Protein AF-A0A1C6UY93-F1 (afdb_monomer_lite)

Foldseek 3Di:
DDDQQQLQPQQALQSLLVSLVSLCVVLVDQLVQLCVLLVVVVHHDHSVNNCVQSVDSGLDDLVNLLSSNVSSVDDPVVSVRSSVSSVNNVVVVVPDPDPDDPDPDDDDDDDDDDDDDDDDDDDDDDDDDDDDDDDDDDDDDDDDDDDDDDDDDDDDDDDDDDDPDDPPVPDDPPDFADPADQAWFWKFKAQPVGRQWGFFWAADPVNQDGAIFTDTAGSPDDFFTWIWHDDPDFKTFTWTADPPPGIFTFFADCDDSQHFTTHGHPDDDPVRQRSIWGWGFPDDDPFTKTWIARSVPRFTWFWPPLDPDHRTTIGTDHDDPRSRRIIGIGGDDDD

Structure (mmCIF, N/CA/C/O backbone):
data_AF-A0A1C6UY93-F1
#
_entry.id   AF-A0A1C6UY93-F1
#
loop_
_atom_site.group_PDB
_atom_site.id
_atom_site.type_symbol
_atom_site.label_atom_id
_atom_site.label_alt_id
_atom_site.label_comp_id
_atom_site.label_asym_id
_atom_site.label_entity_id
_atom_site.label_seq_id
_atom_site.pdbx_PDB_ins_code
_atom_site.Cartn_x
_atom_site.Cartn_y
_atom_site.Cartn_z
_atom_site.occupancy
_atom_site.B_iso_or_equiv
_atom_site.auth_seq_id
_atom_site.auth_comp_id
_atom_site.auth_asym_id
_atom_site.auth_atom_id
_atom_site.pdbx_PDB_model_num
ATOM 1 N N . MET A 1 1 ? -3.053 -9.249 -22.865 1.00 36.94 1 MET A N 1
ATOM 2 C CA . MET A 1 1 ? -1.643 -8.920 -22.559 1.00 36.94 1 MET A CA 1
ATOM 3 C C . MET A 1 1 ? -1.301 -7.671 -23.352 1.00 36.94 1 MET A C 1
ATOM 5 O O . MET A 1 1 ? -1.383 -7.721 -24.573 1.00 36.94 1 MET A O 1
ATOM 9 N N . ALA A 1 2 ? -1.059 -6.537 -22.692 1.00 50.44 2 ALA A N 1
ATOM 10 C CA . ALA A 1 2 ? -0.665 -5.314 -23.390 1.00 50.44 2 ALA A CA 1
ATOM 11 C C . ALA A 1 2 ? 0.748 -5.498 -23.974 1.00 50.44 2 ALA A C 1
ATOM 13 O O . ALA A 1 2 ? 1.619 -6.069 -23.315 1.00 50.44 2 ALA A O 1
ATOM 14 N N . GLY A 1 3 ? 0.949 -5.086 -25.227 1.00 55.31 3 GLY A N 1
ATOM 15 C CA . GLY A 1 3 ? 2.259 -5.148 -25.883 1.00 55.31 3 GLY A CA 1
ATOM 16 C C . GLY A 1 3 ? 3.288 -4.213 -25.229 1.00 55.31 3 GLY A C 1
ATOM 17 O O . GLY A 1 3 ? 2.916 -3.398 -24.381 1.00 55.31 3 GLY A O 1
ATOM 18 N N . PRO A 1 4 ? 4.574 -4.309 -25.616 1.00 66.12 4 PRO A N 1
ATOM 19 C CA . PRO A 1 4 ? 5.603 -3.396 -25.128 1.00 66.12 4 PRO A CA 1
ATOM 20 C C . PRO A 1 4 ? 5.212 -1.936 -25.427 1.00 66.12 4 PRO A C 1
ATOM 22 O O . PRO A 1 4 ? 4.613 -1.665 -26.475 1.00 66.12 4 PRO A O 1
ATOM 25 N N . PRO A 1 5 ? 5.510 -0.990 -24.516 1.00 78.25 5 PRO A N 1
ATOM 26 C CA . PRO A 1 5 ? 5.125 0.406 -24.682 1.00 78.25 5 PRO A CA 1
ATOM 27 C C . PRO A 1 5 ? 5.757 1.004 -25.939 1.00 78.25 5 PRO A C 1
ATOM 29 O O . PRO A 1 5 ? 6.922 0.753 -26.251 1.00 78.25 5 PRO A O 1
ATOM 32 N N . ARG A 1 6 ? 4.972 1.816 -26.645 1.00 84.62 6 ARG A N 1
ATOM 33 C CA . ARG A 1 6 ? 5.349 2.436 -27.913 1.00 84.62 6 ARG A CA 1
ATOM 34 C C . ARG A 1 6 ? 6.062 3.772 -27.673 1.00 84.62 6 ARG A C 1
ATOM 36 O O . ARG A 1 6 ? 5.442 4.683 -27.126 1.00 84.62 6 ARG A O 1
ATOM 43 N N . PRO A 1 7 ? 7.341 3.928 -28.062 1.00 88.06 7 PRO A N 1
ATOM 44 C CA . PRO A 1 7 ? 8.077 5.173 -27.838 1.00 88.06 7 PRO A CA 1
ATOM 45 C C . PRO A 1 7 ? 7.572 6.335 -28.701 1.00 88.06 7 PRO A C 1
ATOM 47 O O . PRO A 1 7 ? 7.734 7.494 -28.324 1.00 88.06 7 PRO A O 1
ATOM 50 N N . GLU A 1 8 ? 6.940 6.050 -29.843 1.00 87.69 8 GLU A N 1
ATOM 51 C CA . GLU A 1 8 ? 6.376 7.074 -30.728 1.00 87.69 8 GLU A CA 1
ATOM 52 C C . GLU A 1 8 ? 5.284 7.940 -30.084 1.00 87.69 8 GLU A C 1
ATOM 54 O O . GLU A 1 8 ? 5.094 9.072 -30.521 1.00 87.69 8 GLU A O 1
ATOM 59 N N . GLU A 1 9 ? 4.610 7.445 -29.044 1.00 85.38 9 GLU A N 1
ATOM 60 C CA . GLU A 1 9 ? 3.513 8.147 -28.366 1.00 85.38 9 GLU A CA 1
ATOM 61 C C . GLU A 1 9 ? 3.999 9.269 -27.434 1.00 85.38 9 GLU A C 1
ATOM 63 O O . GLU A 1 9 ? 3.215 10.150 -27.098 1.00 85.38 9 GLU A O 1
ATOM 68 N N . ALA A 1 10 ? 5.276 9.266 -27.031 1.00 89.81 10 ALA A N 1
ATOM 69 C CA . ALA A 1 10 ? 5.827 10.264 -26.113 1.00 89.81 10 ALA A CA 1
ATOM 70 C C . ALA A 1 10 ? 6.073 11.613 -26.809 1.00 89.81 10 ALA A C 1
ATOM 72 O O . ALA A 1 10 ? 6.878 11.705 -27.737 1.00 89.81 10 ALA A O 1
ATOM 73 N N . GLN A 1 11 ? 5.429 12.679 -26.353 1.00 87.44 11 GLN A N 1
ATOM 74 C CA . GLN A 1 11 ? 5.512 14.011 -26.955 1.00 87.44 11 GLN A CA 1
ATOM 75 C C . GLN A 1 11 ? 6.634 14.862 -26.356 1.00 87.44 11 GLN A C 1
ATOM 77 O O . GLN A 1 11 ? 7.208 15.684 -27.068 1.00 87.44 11 GLN A O 1
ATOM 82 N N . ASP A 1 12 ? 7.008 14.604 -25.103 1.00 89.19 12 ASP A N 1
ATOM 83 C CA . ASP A 1 12 ? 8.040 15.345 -24.379 1.00 89.19 12 ASP A CA 1
ATOM 84 C C . ASP A 1 12 ? 8.988 14.438 -23.564 1.00 89.19 12 ASP A C 1
ATOM 86 O O . ASP A 1 12 ? 8.888 13.205 -23.553 1.00 89.19 12 ASP A O 1
ATOM 90 N N . ALA A 1 13 ? 9.959 15.060 -22.887 1.00 91.12 13 ALA A N 1
ATOM 91 C CA . ALA A 1 13 ? 10.958 14.360 -22.086 1.00 91.12 13 ALA A CA 1
ATOM 92 C C . ALA A 1 13 ? 10.357 13.583 -20.900 1.00 91.12 13 ALA A C 1
ATOM 94 O O . ALA A 1 13 ? 10.837 12.492 -20.578 1.00 91.12 13 ALA A O 1
ATOM 95 N N . ALA A 1 14 ? 9.319 14.117 -20.252 1.00 85.69 14 ALA A N 1
ATOM 96 C CA . ALA A 1 14 ? 8.674 13.477 -19.111 1.00 85.69 14 ALA A CA 1
ATOM 97 C C . ALA A 1 14 ? 7.892 12.233 -19.556 1.00 85.69 14 ALA A C 1
ATOM 99 O O . ALA A 1 14 ? 7.991 11.176 -18.924 1.00 85.69 14 ALA A O 1
ATOM 100 N N . GLU A 1 15 ? 7.185 12.326 -20.680 1.00 85.88 15 GLU A N 1
ATOM 101 C CA . GLU A 1 15 ? 6.456 11.220 -21.291 1.00 85.88 15 GLU A CA 1
ATOM 102 C C . GLU A 1 15 ? 7.391 10.119 -21.801 1.00 85.88 15 GLU A C 1
ATOM 104 O O . GLU A 1 15 ? 7.087 8.934 -21.628 1.00 85.88 15 GLU A O 1
ATOM 109 N N . LEU A 1 16 ? 8.561 10.470 -22.351 1.00 91.56 16 LEU A N 1
ATOM 110 C CA . LEU A 1 16 ? 9.566 9.481 -22.754 1.00 91.56 16 LEU A CA 1
ATOM 111 C C . LEU A 1 16 ? 10.129 8.733 -21.543 1.00 91.56 16 LEU A C 1
ATOM 113 O O . LEU A 1 16 ? 10.258 7.508 -21.573 1.00 91.56 16 LEU A O 1
ATOM 117 N N . VAL A 1 17 ? 10.427 9.442 -20.451 1.00 92.56 17 VAL A N 1
ATOM 118 C CA . VAL A 1 17 ? 10.865 8.813 -19.196 1.00 92.56 17 VAL A CA 1
ATOM 119 C C . VAL A 1 17 ? 9.763 7.919 -18.625 1.00 92.56 17 VAL A C 1
ATOM 121 O O . VAL A 1 17 ? 10.045 6.801 -18.188 1.00 92.56 17 VAL A O 1
ATOM 124 N N . ALA A 1 18 ? 8.499 8.347 -18.674 1.00 84.31 18 ALA A N 1
ATOM 125 C CA . ALA A 1 18 ? 7.365 7.516 -18.277 1.00 84.31 18 ALA A CA 1
ATOM 126 C C . ALA A 1 18 ? 7.243 6.255 -19.152 1.00 84.31 18 ALA A C 1
ATOM 128 O O . ALA A 1 18 ? 7.006 5.166 -18.628 1.00 84.31 18 ALA A O 1
ATOM 129 N N . ALA A 1 19 ? 7.471 6.369 -20.462 1.00 88.56 19 ALA A N 1
ATOM 130 C CA . ALA A 1 19 ? 7.496 5.232 -21.374 1.00 88.56 19 ALA A CA 1
ATOM 131 C C . ALA A 1 19 ? 8.650 4.262 -21.055 1.00 88.56 19 ALA A C 1
ATOM 133 O O . ALA A 1 19 ? 8.421 3.055 -21.008 1.00 88.56 19 ALA A O 1
ATOM 134 N N . LEU A 1 20 ? 9.856 4.758 -20.751 1.00 91.06 20 LEU A N 1
ATOM 135 C CA . LEU A 1 20 ? 10.995 3.925 -20.334 1.00 91.06 20 LEU A CA 1
ATOM 136 C C . LEU A 1 20 ? 10.742 3.218 -18.994 1.00 91.06 20 LEU A C 1
ATOM 138 O O . LEU A 1 20 ? 11.115 2.056 -18.825 1.00 91.06 20 LEU A O 1
ATOM 142 N N . ARG A 1 21 ? 10.056 3.874 -18.046 1.00 87.56 21 ARG A N 1
ATOM 143 C CA . ARG A 1 21 ? 9.596 3.225 -16.804 1.00 87.56 21 ARG A CA 1
ATOM 144 C C . ARG A 1 21 ? 8.627 2.085 -17.112 1.00 87.56 21 ARG A C 1
ATOM 146 O O . ARG A 1 21 ? 8.797 0.997 -16.570 1.00 87.56 21 ARG A O 1
ATOM 153 N N . ARG A 1 22 ? 7.653 2.306 -18.004 1.00 84.19 22 ARG A N 1
ATOM 154 C CA . ARG A 1 22 ? 6.733 1.251 -18.464 1.00 84.19 22 ARG A CA 1
ATOM 155 C C . ARG A 1 22 ? 7.480 0.111 -19.155 1.00 84.19 22 ARG A C 1
ATOM 157 O O . ARG A 1 22 ? 7.139 -1.040 -18.921 1.00 84.19 22 ARG A O 1
ATOM 164 N N . LEU A 1 23 ? 8.511 0.409 -19.951 1.00 86.94 23 LEU A N 1
ATOM 165 C CA . LEU A 1 23 ? 9.312 -0.605 -20.645 1.00 86.94 23 LEU A CA 1
ATOM 166 C C . LEU A 1 23 ? 10.046 -1.506 -19.652 1.00 86.94 23 LEU A C 1
ATOM 168 O O . LEU A 1 23 ? 10.016 -2.727 -19.784 1.00 86.94 23 LEU A O 1
ATOM 172 N N . ARG A 1 24 ? 10.658 -0.904 -18.626 1.00 86.19 24 ARG A N 1
ATOM 173 C CA . ARG A 1 24 ? 11.279 -1.652 -17.531 1.00 86.19 24 ARG A CA 1
ATOM 174 C C . ARG A 1 24 ? 10.270 -2.544 -16.810 1.00 86.19 24 ARG A C 1
ATOM 176 O O . ARG A 1 24 ? 10.574 -3.692 -16.516 1.00 86.19 24 ARG A O 1
ATOM 183 N N . LEU A 1 25 ? 9.089 -2.013 -16.494 1.00 80.56 25 LEU A N 1
ATOM 184 C CA . LEU A 1 25 ? 8.048 -2.786 -15.813 1.00 80.56 25 LEU A CA 1
ATOM 185 C C . LEU A 1 25 ? 7.569 -3.956 -16.682 1.00 80.56 25 LEU A C 1
ATOM 187 O O . LEU A 1 25 ? 7.425 -5.064 -16.181 1.00 80.56 25 LEU A O 1
ATOM 191 N N . TRP A 1 26 ? 7.404 -3.728 -17.987 1.00 82.62 26 TRP A N 1
ATOM 192 C CA . TRP A 1 26 ? 7.021 -4.754 -18.957 1.00 82.62 26 TRP A CA 1
ATOM 193 C C . TRP A 1 26 ? 8.069 -5.868 -19.093 1.00 82.62 26 TRP A C 1
ATOM 195 O O . TRP A 1 26 ? 7.697 -7.031 -19.220 1.00 82.62 26 TRP A O 1
ATOM 205 N N . SER A 1 27 ? 9.366 -5.543 -19.024 1.00 80.44 27 SER A N 1
ATOM 206 C CA . SER A 1 27 ? 10.426 -6.559 -19.090 1.00 80.44 27 SER A CA 1
ATOM 207 C C . SER A 1 27 ? 10.523 -7.422 -17.828 1.00 80.44 27 SER A C 1
ATOM 209 O O . SER A 1 27 ? 11.170 -8.468 -17.860 1.00 80.44 27 SER A O 1
ATOM 211 N N . GLY A 1 28 ? 9.886 -7.010 -16.723 1.00 75.56 28 GLY A N 1
ATOM 212 C CA . GLY A 1 28 ? 9.875 -7.739 -15.453 1.00 75.56 28 GLY A CA 1
ATOM 213 C C . GLY A 1 28 ? 11.215 -7.734 -14.711 1.00 75.56 28 GLY A C 1
ATOM 214 O O . GLY A 1 28 ? 11.369 -8.468 -13.741 1.00 75.56 28 GLY A O 1
ATOM 215 N N . LEU A 1 29 ? 12.182 -6.923 -15.156 1.00 75.00 29 LEU A N 1
ATOM 216 C CA . LEU A 1 29 ? 13.546 -6.923 -14.628 1.00 75.00 29 LEU A CA 1
ATOM 217 C C . LEU A 1 29 ? 13.736 -5.862 -13.539 1.00 75.00 29 LEU A C 1
ATOM 219 O O . LEU A 1 29 ? 13.394 -4.680 -13.701 1.00 75.00 29 LEU A 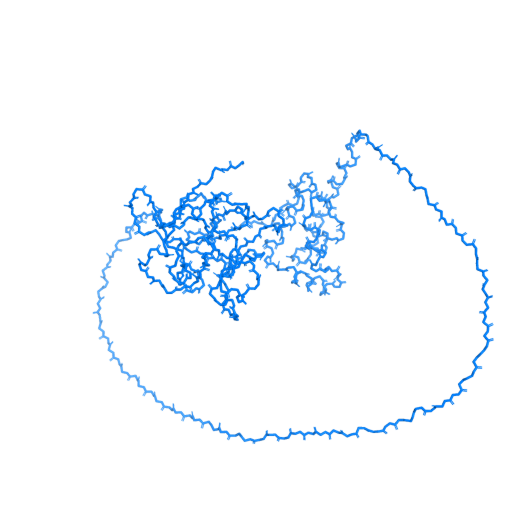O 1
ATOM 223 N N . ALA A 1 30 ? 14.364 -6.265 -12.435 1.00 77.31 30 ALA A N 1
ATOM 224 C CA . ALA A 1 30 ? 14.823 -5.324 -11.415 1.00 77.31 30 ALA A CA 1
ATOM 225 C C . ALA A 1 30 ? 16.058 -4.540 -11.904 1.00 77.31 30 ALA A C 1
ATOM 227 O O . ALA A 1 30 ? 16.787 -4.983 -12.795 1.00 77.31 30 ALA A O 1
ATOM 228 N N . TYR A 1 31 ? 16.359 -3.384 -11.299 1.00 80.06 31 TYR A N 1
ATOM 229 C CA . TYR A 1 31 ? 17.501 -2.555 -11.725 1.00 80.06 31 TYR A CA 1
ATOM 230 C C . TYR A 1 31 ? 18.844 -3.296 -11.683 1.00 80.06 31 TYR A C 1
ATOM 232 O O . TYR A 1 31 ? 19.677 -3.113 -12.567 1.00 80.06 31 TYR A O 1
ATOM 240 N N . ARG A 1 32 ? 19.038 -4.174 -10.691 1.00 80.06 32 ARG A N 1
ATOM 241 C CA . ARG A 1 32 ? 20.230 -5.031 -10.578 1.00 80.06 32 ARG A CA 1
ATOM 242 C C . ARG A 1 32 ? 20.327 -6.069 -11.692 1.00 80.06 32 ARG A C 1
ATOM 244 O O . ARG A 1 32 ? 21.418 -6.494 -12.046 1.00 80.06 32 ARG A O 1
ATOM 251 N N . GLU A 1 33 ? 19.204 -6.502 -12.246 1.00 74.50 33 GLU A N 1
ATOM 252 C CA . GLU A 1 33 ? 19.180 -7.477 -13.337 1.00 74.50 33 GLU A CA 1
ATOM 253 C C . GLU A 1 33 ? 19.438 -6.813 -14.680 1.00 74.50 33 GLU A C 1
ATOM 255 O O . GLU A 1 33 ? 20.167 -7.372 -15.493 1.00 74.50 33 GLU A O 1
ATOM 260 N N . LEU A 1 34 ? 18.917 -5.599 -14.873 1.00 85.00 34 LEU A N 1
ATOM 261 C CA . LEU A 1 34 ? 19.283 -4.747 -16.002 1.00 85.00 34 LEU A CA 1
ATOM 262 C C . LEU A 1 34 ? 20.780 -4.430 -15.999 1.00 85.00 34 LEU A C 1
ATOM 264 O O . LEU A 1 34 ? 21.416 -4.541 -17.039 1.00 85.00 34 LEU A O 1
ATOM 268 N N . GLU A 1 35 ? 21.351 -4.112 -14.833 1.00 89.75 35 GLU A N 1
ATOM 269 C CA . GLU A 1 35 ? 22.797 -3.918 -14.662 1.00 89.75 35 GLU A CA 1
ATOM 270 C C . GLU A 1 35 ? 23.580 -5.185 -15.043 1.00 89.75 35 GLU A C 1
ATOM 272 O O . GLU A 1 35 ? 24.522 -5.113 -15.830 1.00 89.75 35 GLU A O 1
ATOM 277 N N . ARG A 1 36 ? 23.161 -6.366 -14.559 1.00 87.75 36 ARG A N 1
ATOM 278 C CA . ARG A 1 36 ? 23.792 -7.646 -14.930 1.00 87.75 36 ARG A CA 1
ATOM 279 C C . ARG A 1 36 ? 23.679 -7.954 -16.423 1.00 87.75 36 ARG A C 1
ATOM 281 O O . ARG A 1 36 ? 24.642 -8.449 -16.997 1.00 87.75 36 ARG A O 1
ATOM 288 N N . LYS A 1 37 ? 22.527 -7.689 -17.044 1.00 87.56 37 LYS A N 1
ATOM 289 C CA . LYS A 1 37 ? 22.317 -7.910 -18.483 1.00 87.56 37 LYS A CA 1
ATOM 290 C C . LYS A 1 37 ? 23.150 -6.954 -19.328 1.00 87.56 37 LYS A C 1
ATOM 292 O O . LYS A 1 37 ? 23.848 -7.407 -20.222 1.00 87.56 37 LYS A O 1
ATOM 297 N N . ALA A 1 38 ? 23.157 -5.668 -18.986 1.00 89.38 38 ALA A N 1
ATOM 298 C CA . ALA A 1 38 ? 24.015 -4.691 -19.644 1.00 89.38 38 ALA A CA 1
ATOM 299 C C . ALA A 1 38 ? 25.496 -5.090 -19.533 1.00 89.38 38 ALA A C 1
ATOM 301 O O . ALA A 1 38 ? 26.205 -5.081 -20.533 1.00 89.38 38 ALA A O 1
ATOM 302 N N . ALA A 1 39 ? 25.942 -5.528 -18.349 1.00 89.94 39 ALA A N 1
ATOM 303 C CA . ALA A 1 39 ? 27.309 -6.002 -18.146 1.00 89.94 39 ALA A CA 1
ATOM 304 C C . ALA A 1 39 ? 27.636 -7.261 -18.968 1.00 89.94 39 ALA A C 1
ATOM 306 O O . ALA A 1 39 ? 28.755 -7.386 -19.464 1.00 89.94 39 ALA A O 1
ATOM 307 N N . ALA A 1 40 ? 26.675 -8.177 -19.141 1.00 83.56 40 ALA A N 1
ATOM 308 C CA . ALA A 1 40 ? 26.834 -9.352 -20.000 1.00 83.56 40 ALA A CA 1
ATOM 309 C C . ALA A 1 40 ? 27.026 -8.972 -21.480 1.00 83.56 40 ALA A C 1
ATOM 311 O O . ALA A 1 40 ? 27.787 -9.636 -22.180 1.00 83.56 40 ALA A O 1
ATOM 312 N N . ASP A 1 41 ? 26.421 -7.865 -21.912 1.00 82.50 41 ASP A N 1
ATOM 313 C CA . ASP A 1 41 ? 26.565 -7.293 -23.256 1.00 82.50 41 ASP A CA 1
ATOM 314 C C . ASP A 1 41 ? 27.759 -6.314 -23.371 1.00 82.50 41 ASP A C 1
ATOM 316 O O . ASP A 1 41 ? 27.904 -5.609 -24.370 1.00 82.50 41 ASP A O 1
ATOM 320 N N . GLY A 1 42 ? 28.628 -6.245 -22.352 1.00 85.06 42 GLY A N 1
ATOM 321 C CA . GLY A 1 42 ? 29.818 -5.383 -22.329 1.00 85.06 42 GLY A CA 1
ATOM 322 C C . GLY A 1 42 ? 29.543 -3.902 -22.043 1.00 85.06 42 GLY A C 1
ATOM 323 O O . GLY A 1 42 ? 30.450 -3.075 -22.139 1.00 85.06 42 GLY A O 1
ATOM 324 N N . ALA A 1 43 ? 28.312 -3.553 -21.674 1.00 87.62 43 ALA A N 1
ATOM 325 C CA . ALA A 1 43 ? 27.890 -2.198 -21.356 1.00 87.62 43 ALA A CA 1
ATOM 326 C C . ALA A 1 43 ? 27.940 -1.919 -19.843 1.00 87.62 43 ALA A C 1
ATOM 328 O O . ALA A 1 43 ? 27.650 -2.778 -19.010 1.00 87.62 43 ALA A O 1
ATOM 329 N N . VAL A 1 44 ? 28.266 -0.680 -19.467 1.00 90.62 44 VAL A N 1
ATOM 330 C CA . VAL A 1 44 ? 28.277 -0.243 -18.063 1.00 90.62 44 VAL A CA 1
ATOM 331 C C . VAL A 1 44 ? 27.020 0.574 -17.789 1.00 90.62 44 VAL A C 1
ATOM 333 O O . VAL A 1 44 ? 26.943 1.753 -18.133 1.00 90.62 44 VAL A O 1
ATOM 336 N N . LEU A 1 45 ? 26.039 -0.055 -17.142 1.00 91.56 45 LEU A N 1
ATOM 337 C CA . LEU A 1 45 ? 24.782 0.585 -16.753 1.00 91.56 45 LEU A CA 1
ATOM 338 C C . LEU A 1 45 ? 24.466 0.297 -15.272 1.00 91.56 45 LEU A C 1
ATOM 340 O O . LEU A 1 45 ? 23.680 -0.604 -14.974 1.00 91.56 45 LEU A O 1
ATOM 344 N N . PRO A 1 46 ? 25.080 1.039 -14.327 1.00 91.38 46 PRO A N 1
ATOM 345 C CA . PRO A 1 46 ? 24.870 0.829 -12.897 1.00 91.38 46 PRO A CA 1
ATOM 346 C C . PRO A 1 46 ? 23.409 1.036 -12.496 1.00 91.38 46 PRO A C 1
ATOM 348 O O . PRO A 1 46 ? 22.748 1.959 -12.986 1.00 91.38 46 PRO A O 1
ATOM 351 N N . SER A 1 47 ? 22.916 0.258 -11.527 1.00 73.31 47 SER A N 1
ATOM 352 C CA . SER A 1 47 ? 21.532 0.372 -11.047 1.00 73.31 47 SER A CA 1
ATOM 353 C C . SER A 1 47 ? 21.170 1.789 -10.582 1.00 73.31 47 SER A C 1
ATOM 355 O O . SER A 1 47 ? 20.059 2.262 -10.818 1.00 73.31 47 SER A O 1
ATOM 357 N N . SER A 1 48 ? 22.118 2.496 -9.959 1.00 72.81 48 SER A N 1
ATOM 358 C CA . SER A 1 48 ? 21.954 3.880 -9.498 1.00 72.81 48 SER A CA 1
ATOM 359 C C . SER A 1 48 ? 21.807 4.875 -10.652 1.00 72.81 48 SER A C 1
ATOM 361 O O . SER A 1 48 ? 21.039 5.833 -10.545 1.00 72.81 48 SER A O 1
ATOM 363 N N . THR A 1 49 ? 22.487 4.641 -11.778 1.00 88.12 49 THR A N 1
ATOM 364 C CA . THR A 1 49 ? 22.366 5.455 -12.992 1.00 88.12 49 THR A CA 1
ATOM 365 C C . THR A 1 49 ? 20.991 5.278 -13.628 1.00 88.12 49 THR A C 1
ATOM 367 O O . THR A 1 49 ? 20.366 6.275 -13.988 1.00 88.12 49 THR A O 1
ATOM 370 N N . ILE A 1 50 ? 20.481 4.041 -13.692 1.00 88.00 50 ILE A N 1
ATOM 371 C CA . ILE A 1 50 ? 19.126 3.759 -14.193 1.00 88.00 50 ILE A CA 1
ATOM 372 C C . ILE A 1 50 ? 18.083 4.435 -13.298 1.00 88.00 50 ILE A C 1
ATOM 374 O O . ILE A 1 50 ? 17.235 5.172 -13.796 1.00 88.00 50 ILE A O 1
ATOM 378 N N . ALA A 1 51 ? 18.174 4.243 -11.978 1.00 78.44 51 ALA A N 1
ATOM 379 C CA . ALA A 1 51 ? 17.242 4.835 -11.020 1.00 78.44 51 ALA A CA 1
ATOM 380 C C . ALA A 1 51 ? 17.250 6.372 -11.076 1.00 78.44 51 ALA A C 1
ATOM 382 O O . ALA A 1 51 ? 16.193 6.997 -11.074 1.00 78.44 51 ALA A O 1
ATOM 383 N N . THR A 1 52 ? 18.430 6.989 -11.199 1.00 81.50 52 THR A N 1
ATOM 384 C CA . THR A 1 52 ? 18.554 8.451 -11.307 1.00 81.50 52 THR A CA 1
ATOM 385 C C . THR A 1 52 ? 17.962 8.974 -12.613 1.00 81.50 52 THR A C 1
ATOM 387 O O . THR A 1 52 ? 17.192 9.934 -12.596 1.00 81.50 52 THR A O 1
ATOM 390 N N . ALA A 1 53 ? 18.297 8.349 -13.746 1.00 86.88 53 ALA A N 1
ATOM 391 C CA . ALA A 1 53 ? 17.822 8.775 -15.060 1.00 86.88 53 ALA A CA 1
ATOM 392 C C . ALA A 1 53 ? 16.308 8.593 -15.210 1.00 86.88 53 ALA A C 1
ATOM 394 O O . ALA A 1 53 ? 15.634 9.474 -15.731 1.00 86.88 53 ALA A O 1
ATOM 395 N N . LEU A 1 54 ? 15.764 7.487 -14.693 1.00 89.12 54 LEU A N 1
ATOM 396 C CA . LEU A 1 54 ? 14.326 7.253 -14.671 1.00 89.12 54 LEU A CA 1
ATOM 397 C C . LEU A 1 54 ? 13.623 7.997 -13.539 1.00 89.12 54 LEU A C 1
ATOM 399 O O . LEU A 1 54 ? 12.404 7.982 -13.512 1.00 89.12 54 LEU A O 1
ATOM 403 N N . GLY A 1 55 ? 14.317 8.645 -12.606 1.00 79.38 55 GLY A N 1
ATOM 404 C CA . GLY A 1 55 ? 13.700 9.428 -11.530 1.00 79.38 55 GLY A CA 1
ATOM 405 C C . GLY A 1 55 ? 13.335 10.858 -11.939 1.00 79.38 55 GLY A C 1
ATOM 406 O O . GLY A 1 55 ? 12.454 11.461 -11.335 1.00 79.38 55 GLY A O 1
ATOM 407 N N . ARG A 1 56 ? 13.973 11.397 -12.984 1.00 80.31 56 ARG A N 1
ATOM 408 C CA . ARG A 1 56 ? 13.860 12.811 -13.376 1.00 80.31 56 ARG A CA 1
ATOM 409 C C . ARG A 1 56 ? 13.043 12.982 -14.659 1.00 80.31 56 ARG A C 1
ATOM 411 O O . ARG A 1 56 ? 13.225 12.190 -15.577 1.00 80.31 56 ARG A O 1
ATOM 418 N N . PRO A 1 57 ? 12.206 14.027 -14.781 1.00 86.25 57 PRO A N 1
ATOM 419 C CA . PRO A 1 57 ? 11.471 14.334 -16.011 1.00 86.25 57 PRO A CA 1
ATOM 420 C C . PRO A 1 57 ? 12.358 15.081 -17.028 1.00 86.25 57 PRO A C 1
ATOM 422 O O . PRO A 1 57 ? 11.980 16.117 -17.557 1.00 86.25 57 PRO A O 1
ATOM 425 N N . THR A 1 58 ? 13.579 14.596 -17.259 1.00 89.38 58 THR A N 1
ATOM 426 C CA . THR A 1 58 ? 14.572 15.217 -18.154 1.00 89.38 58 THR A CA 1
ATOM 427 C C . THR A 1 58 ? 14.981 14.233 -19.231 1.00 89.38 58 THR A C 1
ATOM 429 O O . THR A 1 58 ? 15.096 13.043 -18.936 1.00 89.38 58 THR A O 1
ATOM 432 N N . LEU A 1 59 ? 15.268 14.718 -20.441 1.00 94.38 59 LEU A N 1
ATOM 433 C CA . LEU A 1 59 ? 15.580 13.854 -21.576 1.00 94.38 59 LEU A CA 1
ATOM 434 C C . LEU A 1 59 ? 16.839 13.009 -21.289 1.00 94.38 59 LEU A C 1
ATOM 436 O O . LEU A 1 59 ? 17.934 13.569 -21.165 1.00 94.38 59 LEU A O 1
ATOM 440 N N . PRO A 1 60 ? 16.733 11.669 -21.180 1.00 94.12 60 PRO A N 1
ATOM 441 C CA . PRO A 1 60 ? 17.892 10.837 -20.884 1.00 94.12 60 PRO A CA 1
ATOM 442 C C . PRO A 1 60 ? 18.910 10.868 -22.027 1.00 94.12 60 PRO A C 1
ATOM 444 O O . PRO A 1 60 ? 18.573 11.137 -23.181 1.00 94.12 60 PRO A O 1
ATOM 447 N N . ARG A 1 61 ? 20.179 10.574 -21.725 1.00 93.81 61 ARG A N 1
ATOM 448 C CA . ARG A 1 61 ? 21.228 10.470 -22.753 1.00 93.81 61 ARG A CA 1
ATOM 449 C C . ARG A 1 61 ? 20.947 9.306 -23.702 1.00 93.81 61 ARG A C 1
ATOM 451 O O . ARG A 1 61 ? 20.424 8.281 -23.278 1.00 93.81 61 ARG A O 1
ATOM 458 N N . GLU A 1 62 ? 21.353 9.458 -24.959 1.00 95.81 62 GLU A N 1
ATOM 459 C CA . GLU A 1 62 ? 21.114 8.479 -26.031 1.00 95.81 62 GLU A CA 1
ATOM 460 C C . GLU A 1 62 ? 21.607 7.078 -25.666 1.00 95.81 62 GLU A C 1
ATOM 462 O O . GLU A 1 62 ? 20.828 6.131 -25.635 1.00 95.81 62 GLU A O 1
ATOM 467 N N . GLN A 1 63 ? 22.868 6.995 -25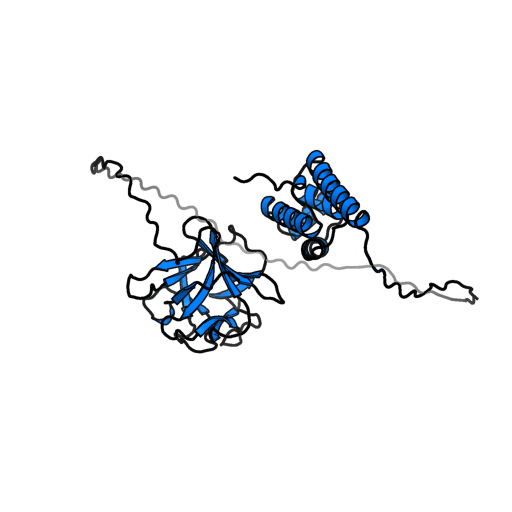.243 1.00 94.38 63 GLN A N 1
ATOM 468 C CA . GLN A 1 63 ? 23.512 5.754 -24.826 1.00 94.38 63 GLN A CA 1
ATOM 469 C C . GLN A 1 63 ? 22.770 5.061 -23.670 1.00 94.38 63 GLN A C 1
ATOM 471 O O . GLN A 1 63 ? 22.714 3.839 -23.602 1.00 94.38 63 GLN A O 1
ATOM 476 N N . LEU A 1 64 ? 22.173 5.826 -22.747 1.00 95.31 64 LEU A N 1
ATOM 477 C CA . LEU A 1 64 ? 21.403 5.245 -21.646 1.00 95.31 64 LEU A CA 1
ATOM 478 C C . LEU A 1 64 ? 20.109 4.606 -22.151 1.00 95.31 64 LEU A C 1
ATOM 480 O O . LEU A 1 64 ? 19.756 3.526 -21.687 1.00 95.31 64 LEU A O 1
ATOM 484 N N . VAL A 1 65 ? 19.417 5.265 -23.085 1.00 96.56 65 VAL A N 1
ATOM 485 C CA . VAL A 1 65 ? 18.198 4.731 -23.706 1.00 96.56 65 VAL A CA 1
ATOM 486 C C . VAL A 1 65 ? 18.514 3.440 -24.454 1.00 96.56 65 VAL A C 1
ATOM 488 O O . VAL A 1 65 ? 17.841 2.441 -24.224 1.00 96.56 65 VAL A O 1
ATOM 491 N N . GLU A 1 66 ? 19.572 3.431 -25.265 1.00 96.12 66 GLU A N 1
ATOM 492 C CA . GLU A 1 66 ? 20.039 2.243 -25.986 1.00 96.12 66 GLU A CA 1
ATOM 493 C C . GLU A 1 66 ? 20.304 1.064 -25.037 1.00 96.12 66 GLU A C 1
ATOM 495 O O . GLU A 1 66 ? 19.678 0.007 -25.160 1.00 96.12 66 GLU A O 1
ATOM 500 N N . MET A 1 67 ? 21.186 1.259 -24.049 1.00 95.62 67 MET A N 1
ATOM 501 C CA . MET A 1 67 ? 21.575 0.203 -23.110 1.00 95.62 67 MET A CA 1
ATOM 502 C C . MET A 1 67 ? 20.376 -0.316 -22.307 1.00 95.62 67 MET A C 1
ATOM 504 O O . MET A 1 67 ? 20.263 -1.518 -22.080 1.00 95.62 67 MET A O 1
ATOM 508 N N . LEU A 1 68 ? 19.467 0.569 -21.884 1.00 93.25 68 LEU A N 1
ATOM 509 C CA . LEU A 1 68 ? 18.283 0.188 -21.115 1.00 93.25 68 LEU A CA 1
ATOM 510 C C . LEU A 1 68 ? 17.290 -0.625 -21.955 1.00 93.25 68 LEU A C 1
ATOM 512 O O . LEU A 1 68 ? 16.769 -1.631 -21.472 1.00 93.25 68 LEU A O 1
ATOM 516 N N . VAL A 1 69 ? 17.029 -0.209 -23.197 1.00 95.56 69 VAL A N 1
ATOM 517 C CA . VAL A 1 69 ? 16.108 -0.902 -24.112 1.00 95.56 69 VAL A CA 1
ATOM 518 C C . VAL A 1 69 ? 16.652 -2.285 -24.468 1.00 95.56 69 VAL A C 1
ATOM 520 O O . VAL A 1 69 ? 15.921 -3.272 -24.360 1.00 95.56 69 VAL A O 1
ATOM 523 N N . ARG A 1 70 ? 17.949 -2.381 -24.787 1.00 94.12 70 ARG A N 1
ATOM 524 C CA . ARG A 1 70 ? 18.613 -3.662 -25.060 1.00 94.12 70 ARG A CA 1
ATOM 525 C C . ARG A 1 70 ? 18.624 -4.571 -23.826 1.00 94.12 70 ARG A C 1
ATOM 527 O O . ARG A 1 70 ? 18.238 -5.733 -23.922 1.00 94.12 70 ARG A O 1
ATOM 534 N N . ALA A 1 71 ? 18.927 -4.039 -22.637 1.00 92.25 71 ALA A N 1
ATOM 535 C CA . ALA A 1 71 ? 18.877 -4.804 -21.384 1.00 92.25 71 ALA A CA 1
ATOM 536 C C . ALA A 1 71 ? 17.458 -5.304 -21.034 1.00 92.25 71 ALA A C 1
ATOM 538 O O . ALA A 1 71 ? 17.310 -6.353 -20.401 1.00 92.25 71 ALA A O 1
ATOM 539 N N . CYS A 1 72 ? 16.409 -4.603 -21.481 1.00 88.12 72 CYS A N 1
ATOM 540 C CA . CYS A 1 72 ? 15.019 -5.063 -21.383 1.00 88.12 72 CYS A CA 1
ATOM 541 C C . CYS A 1 72 ? 14.689 -6.235 -22.330 1.00 88.12 72 CYS A C 1
ATOM 543 O O . CYS A 1 72 ? 13.601 -6.797 -22.224 1.00 88.12 72 CYS A O 1
ATOM 545 N N . GLY A 1 73 ? 15.619 -6.645 -23.198 1.00 87.56 73 GLY A N 1
ATOM 546 C CA . GLY A 1 73 ? 15.477 -7.783 -24.110 1.00 87.56 73 GLY A CA 1
ATOM 547 C C . GLY A 1 73 ? 14.887 -7.430 -25.475 1.00 87.56 73 GLY A C 1
ATOM 548 O O . GLY A 1 73 ? 14.400 -8.325 -26.161 1.00 87.56 73 GLY A O 1
ATOM 549 N N . LEU A 1 74 ? 14.889 -6.149 -25.851 1.00 89.75 74 LEU A N 1
ATOM 550 C CA . LEU A 1 74 ? 14.409 -5.688 -27.153 1.00 89.75 74 LEU A CA 1
ATOM 551 C C . LEU A 1 74 ? 15.558 -5.679 -28.176 1.00 89.75 74 LEU A C 1
ATOM 553 O O . LEU A 1 74 ? 16.715 -5.461 -27.812 1.00 89.75 74 LEU A O 1
ATOM 557 N N . GLY A 1 75 ? 15.230 -5.940 -29.444 1.00 88.88 75 GLY A N 1
ATOM 558 C CA . GLY A 1 75 ? 16.196 -6.004 -30.539 1.00 88.88 75 GLY A CA 1
ATOM 559 C C . GLY A 1 75 ? 16.568 -4.630 -31.099 1.00 88.88 75 GLY A C 1
ATOM 560 O O . GLY A 1 75 ? 16.023 -3.600 -30.700 1.00 88.88 75 GLY A O 1
ATOM 561 N N . ASP A 1 76 ? 17.492 -4.621 -32.061 1.00 91.81 76 ASP A N 1
ATOM 562 C CA . ASP A 1 76 ? 18.034 -3.387 -32.648 1.00 91.81 76 ASP A CA 1
ATOM 563 C C . ASP A 1 76 ? 16.952 -2.516 -33.311 1.00 91.81 76 ASP A C 1
ATOM 565 O O . ASP A 1 76 ? 16.969 -1.296 -33.180 1.00 91.81 76 ASP A O 1
ATOM 569 N N . ALA A 1 77 ? 15.943 -3.136 -33.934 1.00 90.75 77 ALA A N 1
ATOM 570 C CA . ALA A 1 77 ? 14.834 -2.413 -34.555 1.00 90.75 77 ALA A CA 1
ATOM 571 C C . ALA A 1 77 ? 14.015 -1.607 -33.534 1.00 90.75 77 ALA A C 1
ATOM 573 O O . ALA A 1 77 ? 13.592 -0.483 -33.809 1.00 90.75 77 ALA A O 1
ATOM 574 N N . GLU A 1 78 ? 13.768 -2.156 -32.346 1.00 91.88 78 GLU A N 1
ATOM 575 C CA . GLU A 1 78 ? 13.103 -1.418 -31.282 1.00 91.88 78 GLU A CA 1
ATOM 576 C C . GLU A 1 78 ? 14.016 -0.362 -30.664 1.00 91.88 78 GLU A C 1
ATOM 578 O O . GLU A 1 78 ? 13.546 0.748 -30.416 1.00 91.88 78 GLU A O 1
ATOM 583 N N . VAL A 1 79 ? 15.303 -0.662 -30.458 1.00 95.00 79 VAL A N 1
ATOM 584 C CA . VAL A 1 79 ? 16.297 0.326 -30.007 1.00 95.00 79 VAL A CA 1
ATOM 585 C C . VAL A 1 79 ? 16.259 1.563 -30.907 1.00 95.00 79 VAL A C 1
ATOM 587 O O . VAL A 1 79 ? 16.082 2.673 -30.402 1.00 95.00 79 VAL A O 1
ATOM 590 N N . ASP A 1 80 ? 16.289 1.382 -32.227 1.00 95.44 80 ASP A N 1
ATOM 591 C CA . ASP A 1 80 ? 16.216 2.480 -33.195 1.00 95.44 80 ASP A CA 1
ATOM 592 C C . ASP A 1 80 ? 14.940 3.318 -33.039 1.00 95.44 80 ASP A C 1
ATOM 594 O O . ASP A 1 80 ? 14.982 4.549 -33.111 1.00 95.44 80 ASP A O 1
ATOM 598 N N . ARG A 1 81 ? 13.793 2.685 -32.757 1.00 95.50 81 ARG A N 1
ATOM 599 C CA . ARG A 1 81 ? 12.525 3.399 -32.516 1.00 95.50 81 ARG A CA 1
ATOM 600 C C . ARG A 1 81 ? 12.575 4.249 -31.249 1.00 95.50 81 ARG A C 1
ATOM 602 O O . ARG A 1 81 ? 12.076 5.377 -31.250 1.00 95.50 81 ARG A O 1
ATOM 609 N N . TRP A 1 82 ? 13.191 3.744 -30.182 1.00 96.25 82 TRP A N 1
ATOM 610 C CA . TRP A 1 82 ? 13.388 4.499 -28.942 1.00 96.25 82 TRP A CA 1
ATOM 611 C C . TRP A 1 82 ? 14.342 5.682 -29.137 1.00 96.25 82 TRP A C 1
ATOM 613 O O . TRP A 1 82 ? 14.057 6.790 -28.671 1.00 96.25 82 TRP A O 1
ATOM 623 N N . LEU A 1 83 ? 15.438 5.482 -29.874 1.00 97.50 83 LEU A N 1
ATOM 624 C CA . LEU A 1 83 ? 16.383 6.549 -30.202 1.00 97.50 83 LEU A CA 1
ATOM 625 C C . LEU A 1 83 ? 15.755 7.607 -31.124 1.00 97.50 83 LEU A C 1
ATOM 627 O O . LEU A 1 83 ? 15.956 8.806 -30.912 1.00 97.50 83 LEU A O 1
ATOM 631 N N . ALA A 1 84 ? 14.921 7.198 -32.084 1.00 95.31 84 ALA A N 1
ATOM 632 C CA . ALA A 1 84 ? 14.186 8.107 -32.959 1.00 95.31 84 ALA A CA 1
ATOM 633 C C . ALA A 1 84 ? 13.187 8.986 -32.187 1.00 95.31 84 ALA A C 1
ATOM 635 O O . ALA A 1 84 ? 13.140 10.199 -32.405 1.00 95.31 84 ALA A O 1
ATOM 636 N N . ALA A 1 85 ? 12.427 8.409 -31.248 1.00 95.50 85 ALA A N 1
ATOM 637 C CA . ALA A 1 85 ? 11.507 9.168 -30.398 1.00 95.50 85 ALA A CA 1
ATOM 638 C C . ALA A 1 85 ? 12.247 10.200 -29.533 1.00 95.50 85 ALA A C 1
ATOM 640 O O . ALA A 1 85 ? 11.865 11.370 -29.497 1.00 95.50 85 ALA A O 1
ATOM 641 N N . ARG A 1 86 ? 13.362 9.795 -28.910 1.00 96.75 86 ARG A N 1
ATOM 642 C CA . ARG A 1 86 ? 14.238 10.700 -28.154 1.00 96.75 86 ARG A CA 1
ATOM 643 C C . ARG A 1 86 ? 14.747 11.855 -29.024 1.00 96.75 86 ARG A C 1
ATOM 645 O O . ARG A 1 86 ? 14.703 13.006 -28.595 1.00 96.75 86 ARG A O 1
ATOM 652 N N . LYS A 1 87 ? 15.227 11.559 -30.237 1.00 95.31 87 LYS A N 1
ATOM 653 C CA . LYS A 1 87 ? 15.760 12.560 -31.174 1.00 95.31 87 LYS A CA 1
ATOM 654 C C . LYS A 1 87 ? 14.690 13.556 -31.617 1.00 95.31 87 LYS A C 1
ATOM 656 O O . LYS A 1 87 ? 14.967 14.750 -31.669 1.00 95.31 87 LYS A O 1
ATOM 661 N N . ARG A 1 88 ? 13.465 13.088 -31.879 1.00 95.50 88 ARG A N 1
ATOM 662 C CA . ARG A 1 88 ? 12.318 13.958 -32.174 1.00 95.50 88 ARG A CA 1
ATOM 663 C C . ARG A 1 88 ? 12.043 14.925 -31.022 1.00 95.50 88 ARG A C 1
ATOM 665 O O . ARG A 1 88 ? 11.883 16.111 -31.274 1.00 95.50 88 ARG A O 1
ATOM 672 N N . ILE A 1 89 ? 12.017 14.433 -29.783 1.00 95.62 89 ILE A N 1
ATOM 673 C CA . ILE A 1 89 ? 11.791 15.275 -28.598 1.00 95.62 89 ILE A CA 1
ATOM 674 C C . ILE A 1 89 ? 12.902 16.319 -28.451 1.00 95.62 89 ILE A C 1
ATOM 676 O O . ILE A 1 89 ? 12.600 17.490 -28.260 1.00 95.62 89 ILE A O 1
ATOM 680 N N . ALA A 1 90 ? 14.167 15.925 -28.623 1.00 93.50 90 ALA A N 1
ATOM 681 C CA . ALA A 1 90 ? 15.288 16.866 -28.591 1.00 93.50 90 ALA A CA 1
ATOM 682 C C . ALA A 1 90 ? 15.132 17.985 -29.637 1.00 93.50 90 ALA A C 1
ATOM 684 O O . ALA A 1 90 ? 15.340 19.150 -29.333 1.00 93.50 90 ALA A O 1
ATOM 685 N N . MET A 1 91 ? 14.716 17.646 -30.862 1.00 90.62 91 MET A N 1
ATOM 686 C CA . MET A 1 91 ? 14.497 18.637 -31.922 1.00 90.62 91 MET A CA 1
ATOM 687 C C . MET A 1 91 ? 13.326 19.587 -31.630 1.00 90.62 91 MET A C 1
ATOM 689 O O . MET A 1 91 ? 13.389 20.751 -32.017 1.00 90.62 91 MET A O 1
ATOM 693 N N . LEU A 1 92 ? 12.265 19.113 -30.969 1.00 86.81 92 LEU A N 1
ATOM 694 C CA . LEU A 1 92 ? 11.118 19.943 -30.576 1.00 86.81 92 LEU A CA 1
ATOM 695 C C . LEU A 1 92 ? 11.474 20.931 -29.456 1.00 86.81 92 LEU A C 1
ATOM 697 O O . LEU A 1 92 ? 11.000 22.068 -29.477 1.00 86.81 92 LEU A O 1
ATOM 701 N N . ASP A 1 93 ? 12.326 20.511 -28.520 1.00 79.12 93 ASP A N 1
ATOM 702 C CA . ASP A 1 93 ? 12.801 21.347 -27.412 1.00 79.12 93 ASP A CA 1
ATOM 703 C C . ASP A 1 93 ? 13.701 22.486 -27.931 1.00 79.12 93 ASP A C 1
ATOM 705 O O . ASP A 1 93 ? 13.490 23.651 -27.604 1.00 79.12 93 ASP A O 1
ATOM 709 N N . GLU A 1 94 ? 14.609 22.179 -28.866 1.00 74.62 94 GLU A N 1
ATOM 710 C CA . GLU A 1 94 ? 15.485 23.162 -29.532 1.00 74.62 94 GLU A CA 1
ATOM 711 C C . GLU A 1 94 ? 14.728 24.121 -30.476 1.00 74.62 94 GLU A C 1
ATOM 713 O O . GLU A 1 94 ? 15.172 25.240 -30.726 1.00 74.62 94 GLU A O 1
ATOM 718 N N . SER A 1 95 ? 13.581 23.699 -31.025 1.00 63.28 95 SER A N 1
ATOM 719 C CA . SER A 1 95 ? 12.782 24.506 -31.968 1.00 63.28 95 SER A CA 1
ATOM 720 C C . SER A 1 95 ? 11.777 25.436 -31.280 1.00 63.28 95 SER A C 1
ATOM 722 O O . SER A 1 95 ? 11.124 26.238 -31.951 1.00 63.28 95 SER A O 1
ATOM 724 N N . SER A 1 96 ? 11.632 25.342 -29.956 1.00 46.72 96 SER A N 1
ATOM 725 C CA . SER A 1 96 ? 10.811 26.269 -29.179 1.00 46.72 96 SER A CA 1
ATOM 726 C C . SER A 1 96 ? 11.563 27.593 -29.001 1.00 46.72 96 SER A C 1
ATOM 728 O O . SER A 1 96 ? 12.655 27.590 -28.433 1.00 46.72 96 SER A O 1
ATOM 730 N N . PRO A 1 97 ? 11.017 28.749 -29.430 1.00 42.47 97 PRO A N 1
ATOM 731 C CA . PRO A 1 97 ? 11.628 30.042 -29.151 1.00 42.47 97 PRO A CA 1
ATOM 732 C C . PRO A 1 97 ? 11.552 30.313 -27.643 1.00 42.47 97 PRO A C 1
ATOM 734 O O . PRO A 1 97 ? 10.558 30.832 -27.135 1.00 42.47 97 PRO A O 1
ATOM 737 N N . GLN A 1 98 ? 12.589 29.935 -26.899 1.00 45.59 98 GLN A N 1
ATOM 738 C CA . GLN A 1 98 ? 12.712 30.290 -25.493 1.00 45.59 98 GLN A CA 1
ATOM 739 C C . GLN A 1 98 ? 12.996 31.789 -25.381 1.00 45.59 98 GLN A C 1
ATOM 741 O O . GLN A 1 98 ? 14.094 32.283 -25.639 1.00 45.59 98 GLN A O 1
ATOM 746 N N . ALA A 1 99 ? 11.964 32.520 -24.966 1.00 41.00 99 ALA A N 1
ATOM 747 C CA . ALA A 1 99 ? 12.115 33.804 -24.319 1.00 41.00 99 ALA A CA 1
ATOM 748 C C . ALA A 1 99 ? 13.009 33.645 -23.076 1.00 41.00 99 ALA A C 1
ATOM 750 O O . ALA A 1 99 ? 12.672 32.912 -22.150 1.00 41.00 99 ALA A O 1
ATOM 751 N N . GLY A 1 100 ? 14.118 34.387 -23.052 1.00 31.75 100 GLY A N 1
ATOM 752 C CA . GLY A 1 100 ? 14.762 34.818 -21.813 1.00 31.75 100 GLY A CA 1
ATOM 753 C C . GLY A 1 100 ? 15.794 33.873 -21.203 1.00 31.75 100 GLY A C 1
ATOM 754 O O . GLY A 1 100 ? 15.660 33.474 -20.051 1.00 31.75 100 GLY A O 1
ATOM 755 N N . ALA A 1 101 ? 16.890 33.625 -21.919 1.00 37.81 101 ALA A N 1
ATOM 756 C CA . ALA A 1 101 ? 18.156 33.272 -21.292 1.00 37.81 101 ALA A CA 1
ATOM 757 C C . ALA A 1 101 ? 18.639 34.432 -20.395 1.00 37.81 101 ALA A C 1
ATOM 759 O O . ALA A 1 101 ? 19.118 35.451 -20.891 1.00 37.81 101 ALA A O 1
ATOM 760 N N . GLN A 1 102 ? 18.553 34.281 -19.071 1.00 37.59 102 GLN A N 1
ATOM 761 C CA . GLN A 1 102 ? 19.457 34.995 -18.167 1.00 37.59 102 GLN A CA 1
ATOM 762 C C . GLN A 1 102 ? 20.762 34.205 -18.091 1.00 37.59 102 GLN A C 1
ATOM 764 O O . GLN A 1 102 ? 20.946 33.322 -17.259 1.00 37.59 102 GLN A O 1
ATOM 769 N N . SER A 1 103 ? 21.654 34.533 -19.022 1.00 38.25 103 SER A N 1
ATOM 770 C CA . SER A 1 103 ? 23.076 34.233 -18.935 1.00 38.25 103 SER A CA 1
ATOM 771 C C . SER A 1 103 ? 23.699 35.195 -17.925 1.00 38.25 103 SER A C 1
ATOM 773 O O . SER A 1 103 ? 23.830 36.388 -18.199 1.00 38.25 103 SER A O 1
ATOM 775 N N . VAL A 1 104 ? 24.068 34.692 -16.748 1.00 37.09 104 VAL A N 1
ATOM 776 C CA . VAL A 1 104 ? 25.167 35.288 -15.985 1.00 37.09 104 VAL A CA 1
ATOM 777 C C . VAL A 1 104 ? 26.405 34.496 -16.369 1.00 37.09 104 VAL A C 1
ATOM 779 O O . VAL A 1 104 ? 26.582 33.347 -15.969 1.00 37.09 104 VAL A O 1
ATOM 782 N N . ALA A 1 105 ? 27.218 35.123 -17.212 1.00 38.25 105 ALA A N 1
ATOM 783 C CA . ALA A 1 105 ? 28.536 34.660 -17.589 1.00 38.25 105 ALA A CA 1
ATOM 784 C C . ALA A 1 105 ? 29.433 34.558 -16.346 1.00 38.25 105 ALA A C 1
ATOM 786 O O . ALA A 1 105 ? 29.600 35.530 -15.611 1.00 38.25 105 ALA A O 1
ATOM 787 N N . VAL A 1 106 ? 30.042 33.391 -16.146 1.00 34.72 106 VAL A N 1
ATOM 788 C CA . VAL A 1 106 ? 31.311 33.273 -15.426 1.00 34.72 106 VAL A CA 1
ATOM 789 C C . VAL A 1 106 ? 32.302 32.686 -16.418 1.00 34.72 106 VAL A C 1
ATOM 791 O O . VAL A 1 106 ? 32.113 31.590 -16.943 1.00 34.72 106 VAL A O 1
ATOM 794 N N . GLU A 1 107 ? 33.292 33.505 -16.736 1.00 38.19 107 GLU A N 1
ATOM 795 C CA . GLU A 1 107 ? 34.315 33.296 -17.749 1.00 38.19 107 GLU A CA 1
ATOM 796 C C . GLU A 1 107 ? 35.402 32.313 -17.252 1.00 38.19 107 GLU A C 1
ATOM 798 O O . GLU A 1 107 ? 35.718 32.321 -16.057 1.00 38.19 107 GLU A O 1
ATOM 803 N N . PRO A 1 108 ? 35.972 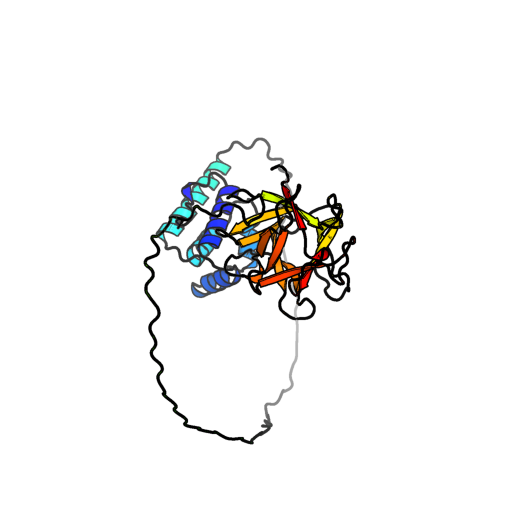31.453 -18.120 1.00 41.34 108 PRO A N 1
ATOM 804 C CA . PRO A 1 108 ? 36.998 30.471 -17.759 1.00 41.34 108 PRO A CA 1
ATOM 805 C C . PRO A 1 108 ? 38.420 31.048 -17.876 1.00 41.34 108 PRO A C 1
ATOM 807 O O . PRO A 1 108 ? 38.749 31.663 -18.887 1.00 41.34 108 PRO A O 1
ATOM 810 N N . THR A 1 109 ? 39.294 30.751 -16.908 1.00 32.66 109 THR A N 1
ATOM 811 C CA . THR A 1 109 ? 40.735 31.066 -16.976 1.00 32.66 109 THR A CA 1
ATOM 812 C C . THR A 1 109 ? 41.584 29.811 -16.749 1.00 32.66 109 THR A C 1
ATOM 814 O O . THR A 1 109 ? 41.509 29.196 -15.688 1.00 32.66 109 THR A O 1
ATOM 817 N N . GLU A 1 110 ? 42.438 29.492 -17.722 1.00 42.78 110 GLU A N 1
ATOM 818 C CA . GLU A 1 110 ? 43.634 28.619 -17.669 1.00 42.78 110 GLU A CA 1
ATOM 819 C C . GLU A 1 110 ? 44.638 29.137 -18.741 1.00 42.78 110 GLU A C 1
ATOM 821 O O . GLU A 1 110 ? 44.166 29.871 -19.619 1.00 42.78 110 GLU A O 1
ATOM 826 N N . PRO A 1 111 ? 45.950 28.764 -18.813 1.00 51.88 111 PRO A N 1
ATOM 827 C CA . PRO A 1 111 ? 46.832 27.985 -17.904 1.00 51.88 111 PRO A CA 1
ATOM 828 C C . PRO A 1 111 ? 48.314 28.498 -17.714 1.00 51.88 111 PRO A C 1
ATOM 830 O O . PRO A 1 111 ? 48.785 29.343 -18.467 1.00 51.88 111 PRO A O 1
ATOM 833 N N . GLU A 1 112 ? 49.040 27.880 -16.745 1.00 38.88 112 GLU A N 1
ATOM 834 C CA . GLU A 1 112 ? 50.512 27.560 -16.626 1.00 38.88 112 GLU A CA 1
ATOM 835 C C . GLU A 1 112 ? 51.638 28.654 -16.597 1.00 38.88 112 GLU A C 1
ATOM 837 O O . GLU A 1 112 ? 51.375 29.770 -17.035 1.00 38.88 112 GLU A O 1
ATOM 842 N N . PRO A 1 113 ? 52.901 28.412 -16.088 1.00 50.12 113 PRO A N 1
ATOM 843 C CA . PRO A 1 113 ? 53.681 27.146 -16.046 1.00 50.12 113 PRO A CA 1
ATOM 844 C C . PRO A 1 113 ? 54.562 26.825 -14.791 1.00 50.12 113 PRO A C 1
ATOM 846 O O . PRO A 1 113 ? 54.632 27.556 -13.805 1.00 50.12 113 PRO A O 1
ATOM 849 N N . ALA A 1 114 ? 55.249 25.674 -14.884 1.00 38.00 114 ALA A N 1
ATOM 850 C CA . ALA A 1 114 ? 56.064 24.934 -13.909 1.00 38.00 114 ALA A CA 1
ATOM 851 C C . ALA A 1 114 ? 57.521 25.405 -13.659 1.00 38.00 114 ALA A C 1
ATOM 853 O O . ALA A 1 114 ? 58.168 25.907 -14.571 1.00 38.00 114 ALA A O 1
ATOM 854 N N . LEU A 1 115 ? 58.077 25.064 -12.478 1.00 42.44 115 LEU A N 1
ATOM 855 C CA . LEU A 1 115 ? 59.501 24.752 -12.189 1.00 42.44 115 LEU A CA 1
ATOM 856 C C . LEU A 1 115 ? 59.539 23.793 -10.968 1.00 42.44 115 LEU A C 1
ATOM 858 O O . LEU A 1 115 ? 59.078 24.147 -9.891 1.00 42.44 115 LEU A O 1
ATOM 862 N N . SER A 1 116 ? 59.845 22.501 -11.122 1.00 38.94 116 SER A N 1
ATOM 863 C CA . SER A 1 116 ? 61.187 21.885 -11.144 1.00 38.94 116 SER A CA 1
ATOM 864 C C . SER A 1 116 ? 62.000 22.028 -9.846 1.00 38.94 116 SER A C 1
ATOM 866 O O . SER A 1 116 ? 62.637 23.051 -9.618 1.00 38.94 116 SER A O 1
ATOM 868 N N . SER A 1 117 ? 62.093 20.945 -9.063 1.00 35.75 117 SER A N 1
ATOM 869 C CA . SER A 1 117 ? 63.387 20.389 -8.618 1.00 35.75 117 SER A CA 1
ATOM 870 C C . SER A 1 117 ? 63.238 18.997 -7.974 1.00 35.75 117 SER A C 1
ATOM 872 O O . SER A 1 117 ? 62.302 18.717 -7.233 1.00 35.75 117 SER A O 1
ATOM 874 N N . ALA A 1 118 ? 64.195 18.128 -8.291 1.00 38.06 118 ALA A N 1
ATOM 875 C CA . ALA A 1 118 ? 64.480 16.785 -7.764 1.00 38.06 118 ALA A CA 1
ATOM 876 C C . ALA A 1 118 ? 66.027 16.609 -7.813 1.00 38.06 118 ALA A C 1
ATOM 878 O O . ALA A 1 118 ? 66.654 17.439 -8.483 1.00 38.06 118 ALA A O 1
ATOM 879 N N . PRO A 1 119 ? 66.685 15.513 -7.352 1.00 60.81 119 PRO A N 1
ATOM 880 C CA . PRO A 1 119 ? 66.566 14.594 -6.188 1.00 60.81 119 PRO A CA 1
ATOM 881 C C . PRO A 1 119 ? 67.965 14.487 -5.448 1.00 60.81 119 PRO A C 1
ATOM 883 O O . PRO A 1 119 ? 68.707 15.459 -5.609 1.00 60.81 119 PRO A O 1
ATOM 886 N N . PRO A 1 120 ? 68.413 13.455 -4.650 1.00 48.47 120 PRO A N 1
ATOM 887 C CA . PRO A 1 120 ? 68.497 11.999 -4.958 1.00 48.47 120 PRO A CA 1
ATOM 888 C C . PRO A 1 120 ? 68.231 10.993 -3.789 1.00 48.47 120 PRO A C 1
ATOM 890 O O . PRO A 1 120 ? 68.184 11.351 -2.615 1.00 48.47 120 PRO A O 1
ATOM 893 N N . GLU A 1 121 ? 68.081 9.702 -4.134 1.00 44.94 121 GLU A N 1
ATOM 894 C CA . GLU A 1 121 ? 67.981 8.533 -3.224 1.00 44.94 121 GLU A CA 1
ATOM 895 C C . GLU A 1 121 ? 69.331 8.082 -2.608 1.00 44.94 121 GLU A C 1
ATOM 897 O O . GLU A 1 121 ? 70.390 8.532 -3.057 1.00 44.94 121 GLU A O 1
ATOM 902 N N . PRO A 1 122 ? 69.324 7.137 -1.631 1.00 40.44 122 PRO A N 1
ATOM 903 C CA . PRO A 1 122 ? 69.630 5.732 -1.985 1.00 40.44 122 PRO A CA 1
ATOM 904 C C . PRO A 1 122 ? 68.888 4.634 -1.165 1.00 40.44 122 PRO A C 1
ATOM 906 O O . PRO A 1 122 ? 68.725 4.742 0.049 1.00 40.44 122 PRO A O 1
ATOM 909 N N . GLY A 1 123 ? 68.521 3.511 -1.809 1.00 33.03 123 GLY A N 1
ATOM 910 C CA . GLY A 1 123 ? 68.267 2.204 -1.148 1.00 33.03 123 GLY A CA 1
ATOM 911 C C . GLY A 1 123 ? 69.575 1.451 -0.803 1.00 33.03 123 GLY A C 1
ATOM 912 O O . GLY A 1 123 ? 70.637 2.069 -0.882 1.00 33.03 123 GLY A O 1
ATOM 913 N N . PRO A 1 124 ? 69.605 0.120 -0.515 1.00 49.66 124 PRO A N 1
ATOM 914 C CA . PRO A 1 124 ? 68.524 -0.873 -0.337 1.00 49.66 124 PRO A CA 1
ATOM 915 C C . PRO A 1 124 ? 68.708 -1.815 0.900 1.00 49.66 124 PRO A C 1
ATOM 917 O O . PRO A 1 124 ? 69.802 -1.933 1.441 1.00 49.66 124 PRO A O 1
ATOM 920 N N . SER A 1 125 ? 67.705 -2.626 1.292 1.00 37.06 125 SER A N 1
ATOM 921 C CA . SER A 1 125 ? 67.973 -3.996 1.814 1.00 37.06 125 SER A CA 1
ATOM 922 C C . SER A 1 125 ? 66.757 -4.951 1.846 1.00 37.06 125 SER A C 1
ATOM 924 O O . SER A 1 125 ? 65.879 -4.894 2.694 1.00 37.06 125 SER A O 1
ATOM 926 N N . ARG A 1 126 ? 66.782 -5.897 0.895 1.00 39.19 126 ARG A N 1
ATOM 927 C CA . ARG A 1 126 ? 66.481 -7.344 1.006 1.00 39.19 126 ARG A CA 1
ATOM 928 C C . ARG A 1 126 ? 65.319 -7.797 1.916 1.00 39.19 126 ARG A C 1
ATOM 930 O O . ARG A 1 126 ? 65.545 -8.245 3.036 1.00 39.19 126 ARG A O 1
ATOM 937 N N . ALA A 1 127 ? 64.118 -7.928 1.345 1.00 36.75 127 ALA A N 1
ATOM 938 C CA . ALA A 1 127 ? 63.096 -8.841 1.869 1.00 36.75 127 ALA A CA 1
ATOM 939 C C . ALA A 1 127 ? 63.260 -10.241 1.242 1.00 36.75 127 ALA A C 1
ATOM 941 O O . ALA A 1 127 ? 63.089 -10.451 0.039 1.00 36.75 127 ALA A O 1
ATOM 942 N N . ARG A 1 128 ? 63.663 -11.202 2.076 1.00 38.44 128 ARG A N 1
ATOM 943 C CA . ARG A 1 128 ? 63.935 -12.603 1.733 1.00 38.44 128 ARG A CA 1
ATOM 944 C C . ARG A 1 128 ? 62.632 -13.411 1.663 1.00 38.44 128 ARG A C 1
ATOM 946 O O . ARG A 1 128 ? 61.803 -13.352 2.561 1.00 38.44 128 ARG A O 1
ATOM 953 N N . ARG A 1 129 ? 62.498 -14.199 0.594 1.00 41.06 129 ARG A N 1
ATOM 954 C CA . ARG A 1 129 ? 61.455 -15.211 0.343 1.00 41.06 129 ARG A CA 1
ATOM 955 C C . ARG A 1 129 ? 61.312 -16.266 1.459 1.00 41.06 129 ARG A C 1
ATOM 957 O O . ARG A 1 129 ? 62.321 -16.806 1.903 1.00 41.06 129 ARG A O 1
ATOM 964 N N . SER A 1 130 ? 60.057 -16.728 1.613 1.00 36.97 130 SER A N 1
ATOM 965 C CA . SER A 1 130 ? 59.613 -18.108 1.949 1.00 36.97 130 SER A CA 1
ATOM 966 C C . SER A 1 130 ? 59.694 -18.495 3.441 1.00 36.97 130 SER A C 1
ATOM 968 O O . SER A 1 130 ? 60.681 -18.191 4.089 1.00 36.97 130 SER A O 1
ATOM 970 N N . ARG A 1 131 ? 58.732 -19.177 4.084 1.00 39.94 131 ARG A N 1
ATOM 971 C CA . ARG A 1 131 ? 57.852 -20.290 3.674 1.00 39.94 131 ARG A CA 1
ATOM 972 C C . ARG A 1 131 ? 56.543 -20.277 4.490 1.00 39.94 131 ARG A C 1
ATOM 974 O O . ARG A 1 131 ? 56.543 -19.866 5.644 1.00 39.94 131 ARG A O 1
ATOM 981 N N . ARG A 1 132 ? 55.457 -20.800 3.905 1.00 45.66 132 ARG A N 1
ATOM 982 C CA . ARG A 1 132 ? 54.246 -21.251 4.627 1.00 45.66 132 ARG A CA 1
ATOM 983 C C . ARG A 1 132 ? 54.580 -22.422 5.571 1.00 45.66 132 ARG A C 1
ATOM 985 O O . ARG A 1 132 ? 55.516 -23.169 5.277 1.00 45.66 132 ARG A O 1
ATOM 992 N N . PRO A 1 133 ? 53.732 -22.678 6.580 1.00 41.59 133 PRO A N 1
ATOM 993 C CA . PRO A 1 133 ? 53.051 -23.971 6.557 1.00 41.59 133 PRO A CA 1
ATOM 994 C C . PRO A 1 133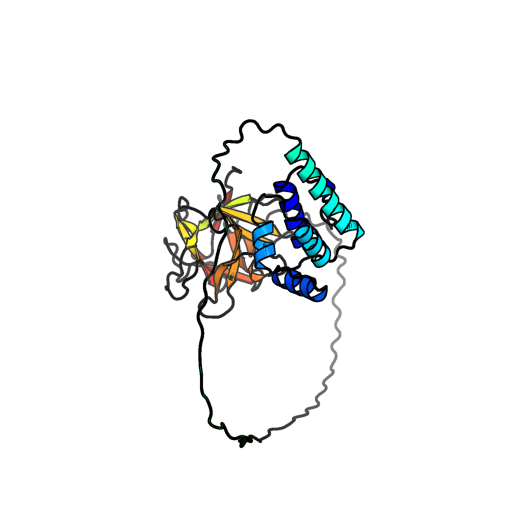 ? 51.537 -23.874 6.780 1.00 41.59 133 PRO A C 1
ATOM 996 O O . PRO A 1 133 ? 51.024 -22.997 7.468 1.00 41.59 133 PRO A O 1
ATOM 999 N N . ALA A 1 134 ? 50.848 -24.805 6.125 1.00 43.81 134 ALA A N 1
ATOM 1000 C CA . ALA A 1 134 ? 49.428 -25.085 6.238 1.00 43.81 134 ALA A CA 1
ATOM 1001 C C . ALA A 1 134 ? 49.125 -25.864 7.527 1.00 43.81 134 ALA A C 1
ATOM 1003 O O . ALA A 1 134 ? 49.920 -26.710 7.934 1.00 43.81 134 ALA A O 1
ATOM 1004 N N . LEU A 1 135 ? 47.948 -25.635 8.107 1.00 41.25 135 LEU A N 1
ATOM 1005 C CA . LEU A 1 135 ? 47.335 -26.518 9.097 1.00 41.25 135 LEU A CA 1
ATOM 1006 C C . LEU A 1 135 ? 45.932 -26.884 8.604 1.00 41.25 135 LEU A C 1
ATOM 1008 O O . LEU A 1 135 ? 45.033 -26.047 8.573 1.00 41.25 135 LEU A O 1
ATOM 1012 N N . LEU A 1 136 ? 45.795 -28.138 8.164 1.00 38.09 136 LEU A N 1
ATOM 1013 C CA . LEU A 1 136 ? 44.523 -28.835 7.996 1.00 38.09 136 LEU A CA 1
ATOM 1014 C C . LEU A 1 136 ? 43.982 -29.198 9.385 1.00 38.09 136 LEU A C 1
ATOM 1016 O O . LEU A 1 136 ? 44.708 -29.798 10.177 1.00 38.09 136 LEU A O 1
ATOM 1020 N N . ALA A 1 137 ? 42.704 -28.921 9.638 1.00 42.38 137 ALA A N 1
ATOM 1021 C CA . ALA A 1 137 ? 41.946 -29.554 10.712 1.00 42.38 137 ALA A CA 1
ATOM 1022 C C . ALA A 1 137 ? 40.945 -30.540 10.094 1.00 42.38 137 ALA A C 1
ATOM 1024 O O . ALA A 1 137 ? 40.165 -30.195 9.208 1.00 42.38 137 ALA A O 1
ATOM 1025 N N . LEU A 1 138 ? 41.054 -31.783 10.547 1.00 39.28 138 LEU A N 1
ATOM 1026 C CA . LEU A 1 138 ? 40.362 -32.984 10.100 1.00 39.28 138 LEU A CA 1
ATOM 1027 C C . LEU A 1 138 ? 39.166 -33.206 11.036 1.00 39.28 138 LEU A C 1
ATOM 1029 O O . LEU A 1 138 ? 39.364 -33.260 12.247 1.00 39.28 138 LEU A O 1
ATOM 1033 N N . VAL A 1 139 ? 37.949 -33.346 10.506 1.00 40.59 139 VAL A N 1
ATOM 1034 C CA . VAL A 1 139 ? 36.802 -33.856 11.277 1.00 40.59 139 VAL A CA 1
ATOM 1035 C C . VAL A 1 139 ? 36.093 -34.923 10.447 1.00 40.59 139 VAL A C 1
ATOM 1037 O O . VAL A 1 139 ? 35.599 -34.659 9.354 1.00 40.59 139 VAL A O 1
ATOM 1040 N N . THR A 1 140 ? 36.085 -36.141 10.980 1.00 44.66 140 THR A N 1
ATOM 1041 C CA . THR A 1 140 ? 35.437 -37.353 10.464 1.00 44.66 140 THR A CA 1
ATOM 1042 C C . THR A 1 140 ? 34.437 -37.891 11.494 1.00 44.66 140 THR A C 1
ATOM 1044 O O . THR A 1 140 ? 34.689 -37.795 12.692 1.00 44.66 140 THR A O 1
ATOM 1047 N N . GLY A 1 141 ? 33.351 -38.520 11.015 1.00 35.47 141 GLY A N 1
ATOM 1048 C CA . GLY A 1 141 ? 32.406 -39.347 11.799 1.00 35.47 141 GLY A CA 1
ATOM 1049 C C . GLY A 1 141 ? 30.929 -38.963 11.577 1.00 35.47 141 GLY A C 1
ATOM 1050 O O . GLY A 1 141 ? 30.473 -38.047 12.241 1.00 35.47 141 GLY A O 1
ATOM 1051 N N . LEU A 1 142 ? 30.173 -39.435 10.568 1.00 47.75 142 LEU A N 1
ATOM 1052 C CA . LEU A 1 142 ? 29.671 -40.795 10.246 1.00 47.75 142 LEU A CA 1
ATOM 1053 C C . LEU A 1 142 ? 28.456 -41.232 11.103 1.00 47.75 142 LEU A C 1
ATOM 1055 O O . LEU A 1 142 ? 28.677 -41.669 12.220 1.00 47.75 142 LEU A O 1
ATOM 1059 N N . VAL A 1 143 ? 27.222 -41.194 10.551 1.00 40.66 143 VAL A N 1
ATOM 1060 C CA . VAL A 1 143 ? 26.027 -42.013 10.930 1.00 40.66 143 VAL A CA 1
ATOM 1061 C C . VAL A 1 143 ? 25.042 -42.040 9.731 1.00 40.66 143 VAL A C 1
ATOM 1063 O O . VAL A 1 143 ? 24.503 -41.006 9.361 1.00 40.66 143 VAL A O 1
ATOM 1066 N N . LEU A 1 144 ? 25.061 -43.098 8.908 1.00 46.16 144 LEU A N 1
ATOM 1067 C CA . LEU A 1 144 ? 24.120 -44.240 8.785 1.00 46.16 144 LEU A CA 1
ATOM 1068 C C . LEU A 1 144 ? 22.848 -44.022 7.935 1.00 46.16 144 LEU A C 1
ATOM 1070 O O . LEU A 1 144 ? 21.933 -43.285 8.278 1.00 46.16 144 LEU A O 1
ATOM 1074 N N . VAL A 1 145 ? 22.816 -44.788 6.839 1.00 45.25 145 VAL A N 1
ATOM 1075 C CA . VAL A 1 145 ? 21.701 -45.060 5.922 1.00 45.25 145 VAL A CA 1
ATOM 1076 C C . VAL A 1 145 ? 20.730 -46.050 6.570 1.00 45.25 145 VAL A C 1
ATOM 1078 O O . VAL A 1 145 ? 21.153 -47.107 7.034 1.00 45.25 145 VAL A O 1
ATOM 1081 N N . GLY A 1 146 ? 19.433 -45.741 6.531 1.00 41.53 146 GLY A N 1
ATOM 1082 C CA . GLY A 1 146 ? 18.349 -46.678 6.821 1.00 41.53 146 GLY A CA 1
ATOM 1083 C C . GLY A 1 146 ? 17.389 -46.763 5.637 1.00 41.53 146 GLY A C 1
ATOM 1084 O O . GLY A 1 146 ? 16.580 -45.865 5.428 1.00 41.53 146 GLY A O 1
ATOM 1085 N N . LEU A 1 147 ? 17.499 -47.841 4.859 1.00 47.16 147 LEU A N 1
ATOM 1086 C CA . LEU A 1 147 ? 16.487 -48.292 3.903 1.00 47.16 147 LEU A CA 1
ATOM 1087 C C . LEU A 1 147 ? 15.393 -49.050 4.666 1.00 47.16 147 LEU A C 1
ATOM 1089 O O . LEU A 1 147 ? 15.700 -49.965 5.426 1.00 47.16 147 LEU A O 1
ATOM 1093 N N . GLY A 1 148 ? 14.130 -48.704 4.421 1.00 39.00 148 GLY A N 1
ATOM 1094 C CA . GLY A 1 148 ? 12.961 -49.401 4.954 1.00 39.00 148 GLY A CA 1
ATOM 1095 C C . GLY A 1 148 ? 11.847 -49.458 3.915 1.00 39.00 148 GLY A C 1
ATOM 1096 O O . GLY A 1 148 ? 11.147 -48.478 3.690 1.00 39.00 148 GLY A O 1
ATOM 1097 N N . VAL A 1 149 ? 11.729 -50.615 3.267 1.00 46.09 149 VAL A N 1
ATOM 1098 C CA . VAL A 1 149 ? 10.637 -51.030 2.378 1.00 46.09 149 VAL A CA 1
ATOM 1099 C C . VAL A 1 149 ? 9.358 -51.239 3.196 1.00 46.09 149 VAL A C 1
ATOM 1101 O O . VAL A 1 149 ? 9.412 -51.817 4.278 1.00 46.09 149 VAL A O 1
ATOM 1104 N N . GLY A 1 150 ? 8.204 -50.851 2.652 1.00 39.22 150 GLY A N 1
ATOM 1105 C CA . GLY A 1 150 ? 6.904 -51.192 3.230 1.00 39.22 150 GLY A CA 1
ATOM 1106 C C . GLY A 1 150 ? 5.747 -50.753 2.344 1.00 39.22 150 GLY A C 1
ATOM 1107 O O . GLY A 1 150 ? 5.189 -49.680 2.537 1.00 39.22 150 GLY A O 1
ATOM 1108 N N . GLY A 1 151 ? 5.406 -51.579 1.355 1.00 36.28 151 GLY A N 1
ATOM 1109 C CA . GLY A 1 151 ? 4.162 -51.441 0.608 1.00 36.28 151 GLY A CA 1
ATOM 1110 C C . GLY A 1 151 ? 2.966 -51.882 1.449 1.00 36.28 151 GLY A C 1
ATOM 1111 O O . GLY A 1 151 ? 3.032 -52.909 2.116 1.00 36.28 151 GLY A O 1
ATOM 1112 N N . TYR A 1 152 ? 1.871 -51.131 1.360 1.00 38.84 152 TYR A N 1
ATOM 1113 C CA . TYR A 1 152 ? 0.517 -51.628 1.585 1.00 38.84 152 TYR A CA 1
ATOM 1114 C C . TYR A 1 152 ? -0.394 -50.961 0.557 1.00 38.84 152 TYR A C 1
ATOM 1116 O O . TYR A 1 152 ? -0.729 -49.785 0.659 1.00 38.84 152 TYR A O 1
ATOM 1124 N N . ALA A 1 153 ? -0.754 -51.733 -0.463 1.00 43.16 153 ALA A N 1
ATOM 1125 C CA . ALA A 1 153 ? -1.952 -51.503 -1.245 1.00 43.16 153 ALA A CA 1
ATOM 1126 C C . ALA A 1 153 ? -3.083 -52.271 -0.558 1.00 43.16 153 ALA A C 1
ATOM 1128 O O . ALA A 1 153 ? -2.969 -53.484 -0.406 1.00 43.16 153 ALA A O 1
ATOM 1129 N N . LEU A 1 154 ? -4.157 -51.580 -0.174 1.00 49.22 154 LEU A N 1
ATOM 1130 C CA . LEU A 1 154 ? -5.490 -52.165 -0.091 1.00 49.22 154 LEU A CA 1
ATOM 1131 C C . LEU A 1 154 ? -6.526 -51.129 -0.531 1.00 49.22 154 LEU A C 1
ATOM 1133 O O . LEU A 1 154 ? -6.551 -49.988 -0.074 1.00 49.22 154 LEU A O 1
ATOM 1137 N N . SER A 1 155 ? -7.327 -51.589 -1.478 1.00 41.16 155 SER A N 1
ATOM 1138 C CA . SER A 1 155 ? -8.442 -50.961 -2.163 1.00 41.16 155 SER A CA 1
ATOM 1139 C C . SER A 1 155 ? -9.623 -50.729 -1.227 1.00 41.16 155 SER A C 1
ATOM 1141 O O . SER A 1 155 ? -9.936 -51.623 -0.445 1.00 41.16 155 SER A O 1
ATOM 1143 N N . ILE A 1 156 ? -10.353 -49.625 -1.409 1.00 43.28 156 ILE A N 1
ATOM 1144 C CA . ILE A 1 156 ? -11.816 -49.630 -1.283 1.00 43.28 156 ILE A CA 1
ATOM 1145 C C . ILE A 1 156 ? -12.380 -48.701 -2.363 1.00 43.28 156 ILE A C 1
ATOM 1147 O O . ILE A 1 156 ? -12.119 -47.500 -2.377 1.00 43.28 156 ILE A O 1
ATOM 1151 N N . ASP A 1 157 ? -13.077 -49.330 -3.298 1.00 43.88 157 ASP A N 1
ATOM 1152 C CA . ASP A 1 157 ? -14.011 -48.750 -4.251 1.00 43.88 157 ASP A CA 1
ATOM 1153 C C . ASP A 1 157 ? -15.327 -48.505 -3.504 1.00 43.88 157 ASP A C 1
ATOM 1155 O O . ASP A 1 157 ? -15.799 -49.427 -2.844 1.00 43.88 157 ASP A O 1
ATOM 1159 N N . GLU A 1 158 ? -15.901 -47.301 -3.566 1.00 40.94 158 GLU A N 1
ATOM 1160 C CA . GLU A 1 158 ? -17.358 -47.172 -3.480 1.00 40.94 158 GLU A CA 1
ATOM 1161 C C . GLU A 1 158 ? -17.847 -45.854 -4.098 1.00 40.94 158 GLU A C 1
ATOM 1163 O O . GLU A 1 158 ? -17.643 -44.750 -3.583 1.00 40.94 158 GLU A O 1
ATOM 1168 N N . ASP A 1 159 ? -18.506 -46.033 -5.239 1.00 39.06 159 ASP A N 1
ATOM 1169 C CA . ASP A 1 159 ? -19.475 -45.162 -5.889 1.00 39.06 159 ASP A CA 1
ATOM 1170 C C . ASP A 1 159 ? -20.200 -44.174 -4.963 1.00 39.06 159 ASP A C 1
ATOM 1172 O O . ASP A 1 159 ? -20.961 -44.575 -4.082 1.00 39.06 159 ASP A O 1
ATOM 1176 N N . ARG A 1 160 ? -20.143 -42.875 -5.296 1.00 40.81 160 ARG A N 1
ATOM 1177 C CA . ARG A 1 160 ? -21.286 -41.968 -5.092 1.00 40.81 160 ARG A CA 1
ATOM 1178 C C . ARG A 1 160 ? -21.431 -40.944 -6.216 1.00 40.81 160 ARG A C 1
ATOM 1180 O O . ARG A 1 160 ? -20.881 -39.850 -6.188 1.00 40.81 160 ARG A O 1
ATOM 1187 N N . THR A 1 161 ? -22.295 -41.328 -7.154 1.00 35.88 161 THR A N 1
ATOM 1188 C CA . THR A 1 161 ? -23.329 -40.498 -7.791 1.00 35.88 161 THR A CA 1
ATOM 1189 C C . THR A 1 161 ? -22.879 -39.174 -8.403 1.00 35.88 161 THR A C 1
ATOM 1191 O O . THR A 1 161 ? -22.897 -38.118 -7.767 1.00 35.88 161 THR A O 1
ATOM 1194 N N . ALA A 1 162 ? -22.655 -39.230 -9.715 1.00 38.69 162 ALA A N 1
ATOM 1195 C CA . ALA A 1 162 ? -22.854 -38.107 -10.614 1.00 38.69 162 ALA A CA 1
ATOM 1196 C C . ALA A 1 162 ? -24.259 -37.510 -10.401 1.00 38.69 162 ALA A C 1
ATOM 1198 O O . ALA A 1 162 ? -25.263 -38.058 -10.850 1.00 38.69 162 ALA A O 1
ATOM 1199 N N . THR A 1 163 ? -24.329 -36.377 -9.703 1.00 38.19 163 THR A N 1
ATOM 1200 C CA . THR A 1 163 ? -25.458 -35.458 -9.838 1.00 38.19 163 THR A CA 1
ATOM 1201 C C . THR A 1 163 ? -25.033 -34.403 -10.838 1.00 38.19 163 THR A C 1
ATOM 1203 O O . THR A 1 163 ? -24.216 -33.533 -10.537 1.00 38.19 163 THR A O 1
ATOM 1206 N N . THR A 1 164 ? -25.579 -34.514 -12.042 1.00 38.50 164 THR A N 1
ATOM 1207 C CA . THR A 1 164 ? -25.527 -33.517 -13.105 1.00 38.50 164 THR A CA 1
ATOM 1208 C C . THR A 1 164 ? -26.136 -32.221 -12.576 1.00 38.50 164 THR A C 1
ATOM 1210 O O . THR A 1 164 ? -27.343 -32.003 -12.650 1.00 38.50 164 THR A O 1
ATOM 1213 N N . ARG A 1 165 ? -25.312 -31.365 -11.969 1.00 38.84 165 ARG A N 1
ATOM 1214 C CA . ARG A 1 165 ? -25.706 -30.000 -11.646 1.00 38.84 165 ARG A CA 1
ATOM 1215 C C . ARG A 1 165 ? -25.387 -29.171 -12.881 1.00 38.84 165 ARG A C 1
ATOM 1217 O O . ARG A 1 165 ? -24.228 -28.895 -13.176 1.00 38.84 165 ARG A O 1
ATOM 1224 N N . THR A 1 166 ? -26.439 -28.870 -13.637 1.00 38.75 166 THR A N 1
ATOM 1225 C CA . THR A 1 166 ? -2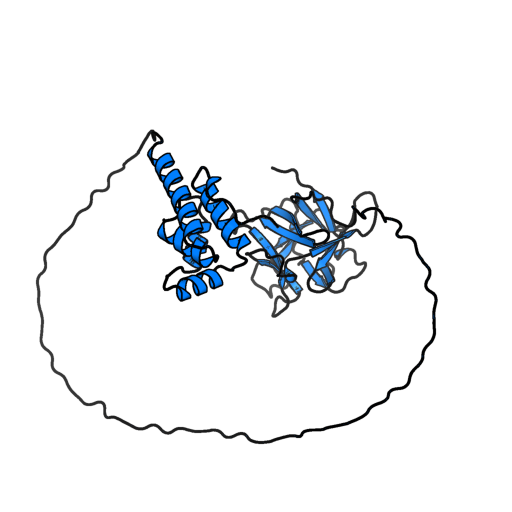6.497 -27.801 -14.636 1.00 38.75 166 THR A CA 1
ATOM 1226 C C . THR A 1 166 ? -25.609 -26.636 -14.197 1.00 38.75 166 THR A C 1
ATOM 1228 O O . THR A 1 166 ? -25.744 -26.215 -13.044 1.00 38.75 166 THR A O 1
ATOM 1231 N N . PRO A 1 167 ? -24.727 -26.093 -15.056 1.00 40.56 167 PRO A N 1
ATOM 1232 C CA . PRO A 1 167 ? -24.042 -24.857 -14.737 1.00 40.56 167 PRO A CA 1
ATOM 1233 C C . PRO A 1 167 ? -25.099 -23.753 -14.765 1.00 40.56 167 PRO A C 1
ATOM 1235 O O . PRO A 1 167 ? -25.407 -23.176 -15.807 1.00 40.56 167 PRO A O 1
ATOM 1238 N N . ALA A 1 168 ? -25.707 -23.495 -13.608 1.00 38.44 168 ALA A N 1
ATOM 1239 C CA . ALA A 1 168 ? -26.185 -22.164 -13.319 1.00 38.44 168 ALA A CA 1
ATOM 1240 C C . ALA A 1 168 ? -24.949 -21.282 -13.465 1.00 38.44 168 ALA A C 1
ATOM 1242 O O . ALA A 1 168 ? -23.956 -21.459 -12.759 1.00 38.44 168 ALA A O 1
ATOM 1243 N N . ALA A 1 169 ? -24.979 -20.428 -14.482 1.00 44.28 169 ALA A N 1
ATOM 1244 C CA . ALA A 1 169 ? -24.121 -19.272 -14.563 1.00 44.28 169 ALA A CA 1
ATOM 1245 C C . ALA A 1 169 ? -24.383 -18.460 -13.291 1.00 44.28 169 ALA A C 1
ATOM 1247 O O . ALA A 1 169 ? -25.295 -17.635 -13.247 1.00 44.28 169 ALA A O 1
ATOM 1248 N N . ASP A 1 170 ? -23.644 -18.782 -12.232 1.00 34.78 170 ASP A N 1
ATOM 1249 C CA . ASP A 1 170 ? -23.624 -17.985 -11.028 1.00 34.78 170 ASP A CA 1
ATOM 1250 C C . ASP A 1 170 ? -22.993 -16.658 -11.413 1.00 34.78 170 ASP A C 1
ATOM 1252 O O . ASP A 1 170 ? -21.825 -16.546 -11.798 1.00 34.78 170 ASP A O 1
ATOM 1256 N N . ALA A 1 171 ? -23.881 -15.673 -11.398 1.00 38.12 171 ALA A N 1
ATOM 1257 C CA . ALA A 1 171 ? -23.616 -14.262 -11.426 1.00 38.12 171 ALA A CA 1
ATOM 1258 C C . ALA A 1 171 ? -22.318 -13.927 -10.685 1.00 38.12 171 ALA A C 1
ATOM 1260 O O . ALA A 1 171 ? -22.071 -14.384 -9.570 1.00 38.12 171 ALA A O 1
ATOM 1261 N N . ALA A 1 172 ? -21.520 -13.080 -11.325 1.00 35.81 172 ALA A N 1
ATOM 1262 C CA . ALA A 1 172 ? -20.371 -12.422 -10.741 1.00 35.81 172 ALA A CA 1
ATOM 1263 C C . ALA A 1 172 ? -20.652 -11.981 -9.295 1.00 35.81 172 ALA A C 1
ATOM 1265 O O . ALA A 1 172 ? -21.510 -11.131 -9.045 1.00 35.81 172 ALA A O 1
ATOM 1266 N N . THR A 1 173 ? -19.884 -12.515 -8.346 1.00 36.41 173 THR A N 1
ATOM 1267 C CA . THR A 1 173 ? -19.765 -11.956 -6.997 1.00 36.41 173 THR A CA 1
ATOM 1268 C C . THR A 1 173 ? -18.952 -10.661 -7.074 1.00 36.41 173 THR A C 1
ATOM 1270 O O . THR A 1 173 ? -17.834 -10.565 -6.575 1.00 36.41 173 THR A O 1
ATOM 1273 N N . SER A 1 174 ? -19.498 -9.639 -7.728 1.00 41.78 174 SER A N 1
ATOM 1274 C CA . SER A 1 174 ? -19.042 -8.263 -7.562 1.00 41.78 174 SER A CA 1
ATOM 1275 C C . SER A 1 174 ? -19.462 -7.814 -6.159 1.00 41.78 174 SER A C 1
ATOM 1277 O O . SER A 1 174 ? -20.643 -7.577 -5.917 1.00 41.78 174 SER A O 1
ATOM 1279 N N . GLY A 1 175 ? -18.524 -7.740 -5.206 1.00 51.41 175 GLY A N 1
ATOM 1280 C CA . GLY A 1 175 ? -18.799 -7.074 -3.922 1.00 51.41 175 GLY A CA 1
ATOM 1281 C C . GLY A 1 175 ? -18.024 -7.504 -2.672 1.00 51.41 175 GLY A C 1
ATOM 1282 O O . GLY A 1 175 ? -18.358 -7.018 -1.594 1.00 51.41 175 GLY A O 1
ATOM 1283 N N . LEU A 1 176 ? -17.026 -8.391 -2.752 1.00 64.75 176 LEU A N 1
ATOM 1284 C CA . LEU A 1 176 ? -16.272 -8.814 -1.555 1.00 64.75 176 LEU A CA 1
ATOM 1285 C C . LEU A 1 176 ? -15.131 -7.860 -1.160 1.00 64.75 176 LEU A C 1
ATOM 1287 O O . LEU A 1 176 ? -14.752 -7.837 0.008 1.00 64.75 176 LEU A O 1
ATOM 1291 N N . GLY A 1 177 ? -14.625 -7.066 -2.107 1.00 75.44 177 GLY A N 1
ATOM 1292 C CA . GLY A 1 177 ? -13.515 -6.134 -1.901 1.00 75.44 177 GLY A CA 1
ATOM 1293 C C . GLY A 1 177 ? -13.920 -4.760 -1.342 1.00 75.44 177 GLY A C 1
ATOM 1294 O O . GLY A 1 177 ? -15.111 -4.497 -1.112 1.00 75.44 177 GLY A O 1
ATOM 1295 N N . PRO A 1 178 ? -12.931 -3.873 -1.120 1.00 84.25 178 PRO A N 1
ATOM 1296 C CA . PRO A 1 178 ? -13.170 -2.497 -0.701 1.00 84.25 178 PRO A CA 1
ATOM 1297 C C . PRO A 1 178 ? -13.831 -1.713 -1.850 1.00 84.25 178 PRO A C 1
ATOM 1299 O O . PRO A 1 178 ? -13.783 -2.164 -2.997 1.00 84.25 178 PRO A O 1
ATOM 1302 N N . PRO A 1 179 ? -14.464 -0.555 -1.589 1.00 85.19 179 PRO A N 1
ATOM 1303 C CA . PRO A 1 179 ? -15.269 0.157 -2.582 1.00 85.19 179 PRO A CA 1
ATOM 1304 C C . PRO A 1 179 ? -14.402 0.955 -3.576 1.00 85.19 179 PRO A C 1
ATOM 1306 O O . PRO A 1 179 ? -14.624 2.140 -3.771 1.00 85.19 179 PRO A O 1
ATOM 1309 N N . ILE A 1 180 ? -13.388 0.334 -4.178 1.00 86.81 180 ILE A N 1
ATOM 1310 C CA . ILE A 1 180 ? -12.417 0.983 -5.072 1.00 86.81 180 ILE A CA 1
ATOM 1311 C C . ILE A 1 180 ? -12.751 0.721 -6.545 1.00 86.81 180 ILE A C 1
ATOM 1313 O O . ILE A 1 180 ? -13.314 -0.318 -6.882 1.00 86.81 180 ILE A O 1
ATOM 1317 N N . GLY A 1 181 ? -12.414 1.669 -7.423 1.00 81.75 181 GLY A N 1
ATOM 1318 C CA . GLY A 1 181 ? -12.563 1.497 -8.874 1.00 81.75 181 GLY A CA 1
ATOM 1319 C C . GLY A 1 181 ? -11.474 0.611 -9.492 1.00 81.75 181 GLY A C 1
ATOM 1320 O O . GLY A 1 181 ? -10.438 0.376 -8.872 1.00 81.75 181 GLY A O 1
ATOM 1321 N N . ASP A 1 182 ? -11.668 0.185 -10.745 1.00 81.62 182 ASP A N 1
ATOM 1322 C CA . ASP A 1 182 ? -10.740 -0.707 -11.472 1.00 81.62 182 ASP A CA 1
ATOM 1323 C C . ASP A 1 182 ? -9.323 -0.129 -11.627 1.00 81.62 182 ASP A C 1
ATOM 1325 O O . ASP A 1 182 ? -8.341 -0.864 -11.670 1.00 81.62 182 ASP A O 1
ATOM 1329 N N . ALA A 1 183 ? -9.205 1.200 -11.692 1.00 80.88 183 ALA A N 1
ATOM 1330 C CA . ALA A 1 183 ? -7.923 1.902 -11.753 1.00 80.88 183 ALA A CA 1
ATOM 1331 C C . ALA A 1 183 ? -7.287 2.136 -10.369 1.00 80.88 183 ALA A C 1
ATOM 1333 O O . ALA A 1 183 ? -6.207 2.716 -10.284 1.00 80.88 183 ALA A O 1
ATOM 1334 N N . GLY A 1 184 ? -7.955 1.724 -9.291 1.00 90.00 184 GLY A N 1
ATOM 1335 C CA . GLY A 1 184 ? -7.601 2.046 -7.915 1.00 90.00 184 GLY A CA 1
ATOM 1336 C C . GLY A 1 184 ? -8.214 3.341 -7.400 1.00 90.00 184 GLY A C 1
ATOM 1337 O O . GLY A 1 184 ? -8.939 4.056 -8.097 1.00 90.00 184 GLY A O 1
ATOM 1338 N N . SER A 1 185 ? -8.008 3.617 -6.115 1.00 91.31 185 SER A N 1
ATOM 1339 C CA . SER A 1 185 ? -8.602 4.777 -5.440 1.00 91.31 185 SER A CA 1
ATOM 1340 C C . SER A 1 185 ? -7.744 5.254 -4.273 1.00 91.31 185 SER A C 1
ATOM 1342 O O . SER A 1 185 ? -7.131 4.453 -3.564 1.00 91.31 185 SER A O 1
ATOM 1344 N N . PHE A 1 186 ? -7.724 6.569 -4.047 1.00 92.75 186 PHE A N 1
ATOM 1345 C CA . PHE A 1 186 ? -7.183 7.130 -2.811 1.00 92.75 186 PHE A CA 1
ATOM 1346 C C . PHE A 1 186 ? -8.152 6.864 -1.665 1.00 92.75 186 PHE A C 1
ATOM 1348 O O . PHE A 1 186 ? -9.358 7.050 -1.822 1.00 92.75 186 PHE A O 1
ATOM 1355 N N . VAL A 1 187 ? -7.626 6.445 -0.516 1.00 95.12 187 VAL A N 1
ATOM 1356 C CA . VAL A 1 187 ? -8.449 6.081 0.640 1.00 95.12 187 VAL A CA 1
ATOM 1357 C C . VAL A 1 187 ? -7.844 6.548 1.957 1.00 95.12 187 VAL A C 1
ATOM 1359 O O . VAL A 1 187 ? -6.644 6.809 2.058 1.00 95.12 187 VAL A O 1
ATOM 1362 N N . GLN A 1 188 ? -8.680 6.571 2.989 1.00 95.44 188 GLN A N 1
ATOM 1363 C CA . GLN A 1 188 ? -8.261 6.417 4.376 1.00 95.44 188 GLN A CA 1
ATOM 1364 C C . GLN A 1 188 ? -8.618 5.008 4.853 1.00 95.44 188 GLN A C 1
ATOM 1366 O O . GLN A 1 188 ? -9.756 4.566 4.702 1.00 95.44 188 GLN A O 1
ATOM 1371 N N . ILE A 1 189 ? -7.641 4.312 5.437 1.00 96.94 189 ILE A N 1
ATOM 1372 C CA . ILE A 1 189 ? -7.847 3.033 6.125 1.00 96.94 189 ILE A CA 1
ATOM 1373 C C . ILE A 1 189 ? -7.909 3.347 7.617 1.00 96.94 189 ILE A C 1
ATOM 1375 O O . ILE A 1 189 ? -6.875 3.632 8.215 1.00 96.94 189 ILE A O 1
ATOM 1379 N N . ARG A 1 190 ? -9.101 3.353 8.210 1.00 96.00 190 ARG A N 1
ATOM 1380 C CA . ARG A 1 190 ? -9.322 3.760 9.608 1.00 96.00 190 ARG A CA 1
ATOM 1381 C C . ARG A 1 190 ? -9.491 2.548 10.505 1.00 96.00 190 ARG A C 1
ATOM 1383 O O . ARG A 1 190 ? -10.090 1.564 10.078 1.00 96.00 190 ARG A O 1
ATOM 1390 N N . ALA A 1 191 ? -9.019 2.620 11.744 1.00 95.50 191 ALA A N 1
ATOM 1391 C CA . ALA A 1 191 ? -9.341 1.600 12.738 1.00 95.50 191 ALA A CA 1
ATOM 1392 C C . ALA A 1 191 ? -10.843 1.665 13.056 1.00 95.50 191 ALA A C 1
ATOM 1394 O O . ALA A 1 191 ? -11.364 2.735 13.367 1.00 95.50 191 ALA A O 1
ATOM 1395 N N . ALA A 1 192 ? -11.568 0.544 12.988 1.00 93.25 192 ALA A N 1
ATOM 1396 C CA . ALA A 1 192 ? -13.024 0.569 13.160 1.00 93.25 192 ALA A CA 1
ATOM 1397 C C . ALA A 1 192 ? -13.463 1.007 14.567 1.00 93.25 192 ALA A C 1
ATOM 1399 O O . ALA A 1 192 ? -14.550 1.567 14.718 1.00 93.25 192 ALA A O 1
ATOM 1400 N N . HIS A 1 193 ? -12.616 0.776 15.572 1.00 89.69 193 HIS A N 1
ATOM 1401 C CA . HIS A 1 193 ? -12.899 1.062 16.980 1.00 89.69 193 HIS A CA 1
ATOM 1402 C C . HIS A 1 193 ? -12.216 2.336 17.507 1.00 89.69 193 HIS A C 1
ATOM 1404 O O . HIS A 1 193 ? -12.518 2.751 18.621 1.00 89.69 193 HIS A O 1
ATOM 1410 N N . SER A 1 194 ? -11.407 2.993 16.666 1.00 93.81 194 SER A N 1
ATOM 1411 C CA . SER A 1 194 ? -10.838 4.334 16.884 1.00 93.81 194 SER A CA 1
ATOM 1412 C C . SER A 1 194 ? -10.828 5.091 15.549 1.00 93.81 194 SER A C 1
ATOM 1414 O O . SER A 1 194 ? -9.778 5.248 14.917 1.00 93.81 194 SER A O 1
ATOM 1416 N N . PRO A 1 195 ? -12.016 5.473 15.038 1.00 93.19 195 PRO A N 1
ATOM 1417 C CA . PRO A 1 195 ? -12.214 5.935 13.663 1.00 93.19 195 PRO A CA 1
ATOM 1418 C C . PRO A 1 195 ? -11.524 7.258 13.317 1.00 93.19 195 PRO A C 1
ATOM 1420 O O . PRO A 1 195 ? -11.533 7.648 12.154 1.00 93.19 195 PRO A O 1
ATOM 1423 N N . GLU A 1 196 ? -10.964 7.970 14.287 1.00 94.31 196 GLU A N 1
ATOM 1424 C CA . GLU A 1 196 ? -10.118 9.150 14.110 1.00 94.31 196 GLU A CA 1
ATOM 1425 C C . GLU A 1 196 ? -8.664 8.810 13.740 1.00 94.31 196 GLU A C 1
ATOM 1427 O O . GLU A 1 196 ? -7.905 9.695 13.322 1.00 94.31 196 GLU A O 1
ATOM 1432 N N . LEU A 1 197 ? -8.279 7.538 13.883 1.00 96.12 197 LEU A N 1
ATOM 1433 C CA . LEU A 1 197 ? -6.953 7.023 13.583 1.00 96.12 197 LEU A CA 1
ATOM 1434 C C . LEU A 1 197 ? -6.941 6.230 12.276 1.00 96.12 197 LEU A C 1
ATOM 1436 O O . LEU A 1 197 ? -7.780 5.363 12.024 1.00 96.12 197 LEU A O 1
ATOM 1440 N N . CYS A 1 198 ? -5.935 6.517 11.462 1.00 96.31 198 CYS A N 1
ATOM 1441 C CA . CYS A 1 198 ? -5.684 5.920 10.166 1.00 96.31 198 CYS A CA 1
ATOM 1442 C C . CYS A 1 198 ? -4.399 5.095 10.195 1.00 96.31 198 CYS A C 1
ATOM 1444 O O . CYS A 1 198 ? -3.404 5.506 10.795 1.00 96.31 198 CYS A O 1
ATOM 1446 N N . LEU A 1 199 ? -4.406 3.976 9.477 1.00 97.12 199 LEU A N 1
ATOM 1447 C CA . LEU A 1 199 ? -3.208 3.227 9.135 1.00 97.12 199 LEU A CA 1
ATOM 1448 C C . LEU A 1 199 ? -2.333 4.088 8.217 1.00 97.12 199 LEU A C 1
ATOM 1450 O O . LEU A 1 199 ? -2.726 4.417 7.095 1.00 97.12 199 LEU A O 1
ATOM 1454 N N . SER A 1 200 ? -1.163 4.474 8.710 1.00 95.44 200 SER A N 1
ATOM 1455 C CA . SER A 1 200 ? -0.213 5.334 8.010 1.00 95.44 200 SER A CA 1
ATOM 1456 C C . SER A 1 200 ? 1.218 4.984 8.420 1.00 95.44 200 SER A C 1
ATOM 1458 O O . SER A 1 200 ? 1.456 4.044 9.181 1.00 95.44 200 SER A O 1
ATOM 1460 N N . GLU A 1 201 ? 2.175 5.747 7.911 1.00 94.06 201 GLU A N 1
ATOM 1461 C CA . GLU A 1 201 ? 3.576 5.631 8.285 1.00 94.06 201 GLU A CA 1
ATOM 1462 C C . GLU A 1 201 ? 3.795 6.043 9.750 1.00 94.06 201 GLU A C 1
ATOM 1464 O O . GLU A 1 201 ? 3.343 7.096 10.215 1.00 94.06 201 GLU A O 1
ATOM 1469 N N . GLY A 1 202 ? 4.509 5.200 10.489 1.00 93.88 202 GLY A N 1
ATOM 1470 C CA . GLY A 1 202 ? 4.887 5.418 11.876 1.00 93.88 202 GLY A CA 1
ATOM 1471 C C . GLY A 1 202 ? 6.161 4.665 12.247 1.00 93.88 202 GLY A C 1
ATOM 1472 O O . GLY A 1 202 ? 7.028 4.414 11.411 1.00 93.88 202 GLY A O 1
ATOM 1473 N N . ARG A 1 203 ? 6.303 4.346 13.531 1.00 94.88 203 ARG A N 1
ATOM 1474 C CA . ARG A 1 203 ? 7.461 3.639 14.093 1.00 94.88 203 ARG A CA 1
ATOM 1475 C C . ARG A 1 203 ? 6.976 2.403 14.828 1.00 94.88 203 ARG A C 1
ATOM 1477 O O . ARG A 1 203 ? 5.848 2.399 15.309 1.00 94.88 203 ARG A O 1
ATOM 1484 N N . ASP A 1 204 ? 7.846 1.402 14.931 1.00 95.31 204 ASP A N 1
ATOM 1485 C CA . ASP A 1 204 ? 7.609 0.257 15.804 1.00 95.31 204 ASP A CA 1
ATOM 1486 C C . ASP A 1 204 ? 7.447 0.762 17.239 1.00 95.31 204 ASP A C 1
ATOM 1488 O O . ASP A 1 204 ? 8.365 1.352 17.813 1.00 95.31 204 ASP A O 1
ATOM 1492 N N . GLU A 1 205 ? 6.271 0.534 17.807 1.00 94.19 205 GLU A N 1
ATOM 1493 C CA . GLU A 1 205 ? 5.885 0.954 19.152 1.00 94.19 205 GLU A CA 1
ATOM 1494 C C . GLU A 1 205 ? 6.806 0.357 20.220 1.00 94.19 205 GLU A C 1
ATOM 1496 O O . GLU A 1 205 ? 7.100 0.998 21.229 1.00 94.19 205 GLU A O 1
ATOM 1501 N N . ARG A 1 206 ? 7.345 -0.843 19.969 1.00 93.00 206 ARG A N 1
ATOM 1502 C CA . ARG A 1 206 ? 8.312 -1.490 20.866 1.00 93.00 206 ARG A CA 1
ATOM 1503 C C . ARG A 1 206 ? 9.739 -0.977 20.667 1.00 93.00 206 ARG A C 1
ATOM 1505 O O . ARG A 1 206 ? 10.632 -1.381 21.411 1.00 93.00 206 ARG A O 1
ATOM 1512 N N . GLY A 1 207 ? 9.977 -0.130 19.664 1.00 94.38 207 GLY A N 1
ATOM 1513 C CA . GLY A 1 207 ? 11.275 0.478 19.370 1.00 94.38 207 GLY A CA 1
ATOM 1514 C C . GLY A 1 207 ? 12.378 -0.516 18.996 1.00 94.38 207 GLY A C 1
ATOM 1515 O O . GLY A 1 207 ? 13.558 -0.196 19.130 1.00 94.38 207 GLY A O 1
ATOM 1516 N N . ARG A 1 208 ? 12.025 -1.732 18.561 1.00 93.81 208 ARG A N 1
ATOM 1517 C CA . ARG A 1 208 ? 12.981 -2.791 18.197 1.00 93.81 208 ARG A CA 1
ATOM 1518 C C . ARG A 1 208 ? 13.421 -2.684 16.743 1.00 93.81 208 ARG A C 1
ATOM 1520 O O . ARG A 1 208 ? 14.522 -3.123 16.412 1.00 93.81 208 ARG A O 1
ATOM 1527 N N . TYR A 1 209 ? 12.579 -2.107 15.890 1.00 96.19 209 TYR A N 1
ATOM 1528 C CA . TYR A 1 209 ? 12.870 -1.889 14.481 1.00 96.19 209 TYR A CA 1
ATOM 1529 C C . TYR A 1 209 ? 12.955 -0.388 14.150 1.00 96.19 209 TYR A C 1
ATOM 1531 O O . TYR A 1 209 ? 12.003 0.348 14.408 1.00 96.19 209 TYR A O 1
ATOM 1539 N N . PRO A 1 210 ? 14.087 0.102 13.605 1.00 93.88 210 PRO A N 1
ATOM 1540 C CA . PRO A 1 210 ? 14.315 1.540 13.448 1.00 93.88 210 PRO A CA 1
ATOM 1541 C C . PRO A 1 210 ? 13.593 2.160 12.245 1.00 93.88 210 PRO A C 1
ATOM 1543 O O . PRO A 1 210 ? 13.407 3.381 12.213 1.00 93.88 210 PRO A O 1
ATOM 1546 N N . ASN A 1 211 ? 13.213 1.359 11.247 1.00 93.94 211 ASN A N 1
ATOM 1547 C CA . ASN A 1 211 ? 12.615 1.868 10.016 1.00 9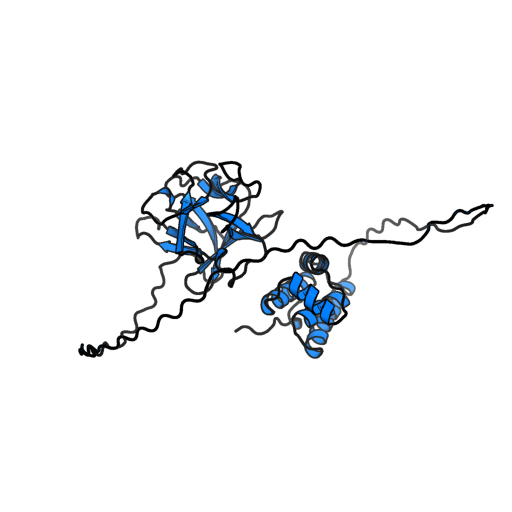3.94 211 ASN A CA 1
ATOM 1548 C C . ASN A 1 211 ? 11.135 2.220 10.201 1.00 93.94 211 ASN A C 1
ATOM 1550 O O . ASN A 1 211 ? 10.521 1.945 11.234 1.00 93.94 211 ASN A O 1
ATOM 1554 N N . ALA A 1 212 ? 10.581 2.878 9.186 1.00 94.31 212 ALA A N 1
ATOM 1555 C CA . ALA A 1 212 ? 9.164 3.172 9.134 1.00 94.31 212 ALA A CA 1
ATOM 1556 C C . ALA A 1 212 ? 8.344 1.877 9.050 1.00 94.31 212 ALA A C 1
ATOM 1558 O O . ALA A 1 212 ? 8.683 0.960 8.305 1.00 94.31 212 ALA A O 1
ATOM 1559 N N . VAL A 1 213 ? 7.245 1.819 9.792 1.00 97.50 213 VAL A N 1
ATOM 1560 C CA . VAL A 1 213 ? 6.279 0.715 9.733 1.00 97.50 213 VAL A CA 1
ATOM 1561 C C . VAL A 1 213 ? 4.861 1.257 9.731 1.00 97.50 213 VAL A C 1
ATOM 1563 O O . VAL A 1 213 ? 4.637 2.430 10.032 1.00 97.50 213 VAL A O 1
ATOM 1566 N N . ALA A 1 214 ? 3.893 0.408 9.409 1.00 97.81 214 ALA A N 1
ATOM 1567 C CA . ALA A 1 214 ? 2.491 0.738 9.583 1.00 97.81 214 ALA A CA 1
ATOM 1568 C C . ALA A 1 214 ? 2.117 0.880 11.045 1.00 97.81 214 ALA A C 1
ATOM 1570 O O . ALA A 1 214 ? 2.333 -0.016 11.853 1.00 97.81 214 ALA A O 1
ATOM 1571 N N . ALA A 1 215 ? 1.530 2.028 11.357 1.00 96.81 215 ALA A N 1
ATOM 1572 C CA . ALA A 1 215 ? 1.004 2.338 12.666 1.00 96.81 215 ALA A CA 1
ATOM 1573 C C . ALA A 1 215 ? -0.226 3.239 12.544 1.00 96.81 215 ALA A C 1
ATOM 1575 O O . ALA A 1 215 ? -0.475 3.869 11.511 1.00 96.81 215 ALA A O 1
ATOM 1576 N N . LEU A 1 216 ? -0.991 3.326 13.625 1.00 96.44 216 LEU A N 1
ATOM 1577 C CA . LEU A 1 216 ? -2.109 4.245 13.722 1.00 96.44 216 LEU A CA 1
ATOM 1578 C C . LEU A 1 216 ? -1.632 5.677 13.966 1.00 96.44 216 LEU A C 1
ATOM 1580 O O . LEU A 1 216 ? -0.876 5.972 14.891 1.00 96.44 216 LEU A O 1
ATOM 1584 N N . ARG A 1 217 ? -2.113 6.604 13.143 1.00 95.50 217 ARG A N 1
ATOM 1585 C CA . ARG A 1 217 ? -1.848 8.044 13.244 1.00 95.50 217 ARG A CA 1
ATOM 1586 C C . ARG A 1 217 ? -3.167 8.802 13.118 1.00 95.50 217 ARG A C 1
ATOM 1588 O O . ARG A 1 217 ? -4.071 8.293 12.464 1.00 95.50 217 ARG A O 1
ATOM 1595 N N . PRO A 1 218 ? -3.306 10.019 13.673 1.00 95.50 218 PRO A N 1
ATOM 1596 C CA . PRO A 1 218 ? -4.468 10.854 13.379 1.00 95.50 218 PRO A CA 1
ATOM 1597 C C . PRO A 1 218 ? -4.693 10.945 11.867 1.00 95.50 218 PRO A C 1
ATOM 1599 O O . PRO A 1 218 ? -3.745 11.192 11.130 1.00 95.50 218 PRO A O 1
ATOM 1602 N N . CYS A 1 219 ? -5.923 10.768 11.389 1.00 92.94 219 CYS A N 1
ATOM 1603 C CA . CYS A 1 219 ? -6.200 10.725 9.946 1.00 92.94 219 CYS A CA 1
ATOM 1604 C C . CYS A 1 219 ? -5.846 12.013 9.181 1.00 92.94 219 CYS A C 1
ATOM 1606 O O . CYS A 1 219 ? -5.674 11.985 7.965 1.00 92.94 219 CYS A O 1
ATOM 1608 N N . GLN A 1 220 ? -5.737 13.138 9.893 1.00 85.94 220 GLN A N 1
ATOM 1609 C CA . GLN A 1 220 ? -5.291 14.430 9.360 1.00 85.94 220 GLN A CA 1
ATOM 1610 C C . GLN A 1 220 ? -3.760 14.579 9.340 1.00 85.94 220 GLN A C 1
ATOM 1612 O O . GLN A 1 220 ? -3.252 15.614 8.912 1.00 85.94 220 GLN A O 1
ATOM 1617 N N . ALA A 1 221 ? -3.017 13.594 9.856 1.00 68.62 221 ALA A N 1
ATOM 1618 C CA . ALA A 1 221 ? -1.565 13.636 9.886 1.00 68.62 221 ALA A CA 1
ATOM 1619 C C . ALA A 1 221 ? -0.985 13.718 8.463 1.00 68.62 221 ALA A C 1
ATOM 1621 O O . ALA A 1 221 ? -1.552 13.210 7.497 1.00 68.62 221 ALA A O 1
ATOM 1622 N N . VAL A 1 222 ? 0.159 14.398 8.373 1.00 67.44 222 VAL A N 1
ATOM 1623 C CA . VAL A 1 222 ? 0.973 14.603 7.163 1.00 67.44 222 VAL A CA 1
ATOM 1624 C C . VAL A 1 222 ? 1.301 13.244 6.498 1.00 67.44 222 VAL A C 1
ATOM 1626 O O . VAL A 1 222 ? 1.300 12.245 7.214 1.00 67.44 222 VAL A O 1
ATOM 1629 N N . PRO A 1 223 ? 1.533 13.201 5.163 1.00 72.56 223 PRO A N 1
ATOM 1630 C CA . PRO A 1 223 ? 1.809 12.031 4.319 1.00 72.56 223 PRO A CA 1
ATOM 1631 C C . PRO A 1 223 ? 2.489 10.816 4.963 1.00 72.56 223 PRO A C 1
ATOM 1633 O O . PRO A 1 223 ? 3.285 10.975 5.884 1.00 72.56 223 PRO A O 1
ATOM 1636 N N . PRO A 1 224 ? 2.252 9.614 4.405 1.00 88.75 224 PRO A N 1
ATOM 1637 C CA . PRO A 1 224 ? 1.858 9.371 3.009 1.00 88.75 224 PRO A CA 1
ATOM 1638 C C . PRO A 1 224 ? 0.350 9.414 2.714 1.00 88.75 224 PRO A C 1
ATOM 1640 O O . PRO A 1 224 ? -0.492 9.191 3.580 1.00 88.75 224 PRO A O 1
ATOM 1643 N N . ARG A 1 225 ? -0.005 9.661 1.443 1.00 91.81 225 ARG A N 1
ATOM 1644 C CA . ARG A 1 225 ? -1.365 9.383 0.943 1.00 91.81 225 ARG A CA 1
ATOM 1645 C C . ARG A 1 225 ? -1.487 7.896 0.629 1.00 91.81 225 ARG A C 1
ATOM 1647 O O . ARG A 1 225 ? -0.618 7.353 -0.051 1.00 91.81 225 ARG A O 1
ATOM 1654 N N . THR A 1 226 ? -2.580 7.267 1.053 1.00 95.50 226 THR A N 1
ATOM 1655 C CA . THR A 1 226 ? -2.839 5.852 0.753 1.00 95.50 226 THR A CA 1
ATOM 1656 C C . THR A 1 226 ? -3.614 5.706 -0.552 1.00 95.50 226 THR A C 1
ATOM 1658 O O . THR A 1 226 ? -4.667 6.320 -0.729 1.00 95.50 226 THR A O 1
ATOM 1661 N N . PHE A 1 227 ? -3.096 4.884 -1.460 1.00 95.25 227 PHE A N 1
ATOM 1662 C CA . PHE A 1 227 ? -3.739 4.492 -2.709 1.00 95.25 227 PHE A CA 1
ATOM 1663 C C . PHE A 1 227 ? -3.870 2.970 -2.755 1.00 95.25 227 PHE A C 1
ATOM 1665 O O . PHE A 1 227 ? -2.884 2.254 -2.587 1.00 95.25 227 PHE A O 1
ATOM 1672 N N . LEU A 1 228 ? -5.088 2.478 -2.965 1.00 96.81 228 LEU A N 1
ATOM 1673 C CA . LEU A 1 228 ? -5.347 1.058 -3.170 1.00 96.81 228 LEU A CA 1
ATOM 1674 C C . LEU A 1 228 ? -5.362 0.772 -4.665 1.00 96.81 228 LEU A C 1
ATOM 1676 O O . LEU A 1 228 ? -6.224 1.289 -5.374 1.00 96.81 228 LEU A O 1
ATOM 1680 N N . GLU A 1 229 ? -4.421 -0.047 -5.127 1.00 94.75 229 GLU A N 1
ATOM 1681 C CA . GLU A 1 229 ? -4.332 -0.470 -6.527 1.00 94.75 229 GLU A CA 1
ATOM 1682 C C . GLU A 1 229 ? -4.756 -1.939 -6.664 1.00 94.75 229 GLU A C 1
ATOM 1684 O O . GLU A 1 229 ? -4.105 -2.800 -6.066 1.00 94.75 229 GLU A O 1
ATOM 1689 N N . PRO A 1 230 ? -5.829 -2.245 -7.415 1.00 93.19 230 PRO A N 1
ATOM 1690 C CA . PRO A 1 230 ? -6.272 -3.611 -7.654 1.00 93.19 230 PRO A CA 1
ATOM 1691 C C . PRO A 1 230 ? -5.228 -4.420 -8.428 1.00 93.19 230 PRO A C 1
ATOM 1693 O O . PRO A 1 230 ? -4.642 -3.942 -9.396 1.00 93.19 230 PRO A O 1
ATOM 1696 N N . VAL A 1 231 ? -5.056 -5.678 -8.032 1.00 90.56 231 VAL A N 1
ATOM 1697 C CA . VAL A 1 231 ? -4.240 -6.695 -8.698 1.00 90.56 231 VAL A CA 1
ATOM 1698 C C . VAL A 1 231 ? -5.133 -7.905 -8.953 1.00 90.56 231 VAL A C 1
ATOM 1700 O O . VAL A 1 231 ? -5.396 -8.730 -8.074 1.00 90.56 231 VAL A O 1
ATOM 1703 N N . GLY A 1 232 ? -5.657 -7.993 -10.174 1.00 82.19 232 GLY A N 1
ATOM 1704 C CA . GLY A 1 232 ? -6.694 -8.968 -10.505 1.00 82.19 232 GLY A CA 1
ATOM 1705 C C . GLY A 1 232 ? -7.997 -8.712 -9.737 1.00 82.19 232 GLY A C 1
ATOM 1706 O O . GLY A 1 232 ? -8.339 -7.573 -9.436 1.00 82.19 232 GLY A O 1
ATOM 1707 N N . ALA A 1 233 ? -8.748 -9.777 -9.448 1.00 77.31 233 ALA A N 1
ATOM 1708 C CA . ALA A 1 233 ? -10.098 -9.660 -8.889 1.00 77.31 233 ALA A CA 1
ATOM 1709 C C . ALA A 1 233 ? -10.155 -9.515 -7.355 1.00 77.31 233 ALA A C 1
ATOM 1711 O O . ALA A 1 233 ? -11.168 -9.060 -6.828 1.00 77.31 233 ALA A O 1
ATOM 1712 N N . GLU A 1 234 ? -9.111 -9.928 -6.626 1.00 84.31 234 GLU A N 1
ATOM 1713 C CA . GLU A 1 234 ? -9.179 -10.080 -5.160 1.00 84.31 234 GLU A CA 1
ATOM 1714 C C . GLU A 1 234 ? -8.008 -9.473 -4.386 1.00 84.31 234 GLU A C 1
ATOM 1716 O O . GLU A 1 234 ? -8.095 -9.342 -3.161 1.00 84.31 234 GLU A O 1
ATOM 1721 N N . LEU A 1 235 ? -6.900 -9.166 -5.063 1.00 94.25 235 LEU A N 1
ATOM 1722 C CA . LEU A 1 235 ? -5.683 -8.690 -4.419 1.00 94.25 235 LEU A CA 1
ATOM 1723 C C . LEU A 1 235 ? -5.516 -7.200 -4.663 1.00 94.25 235 LEU A C 1
ATOM 1725 O O . LEU A 1 235 ? -6.012 -6.647 -5.640 1.00 94.25 235 LEU A O 1
ATOM 1729 N N . VAL A 1 236 ? -4.838 -6.546 -3.733 1.00 96.94 236 VAL A N 1
ATOM 1730 C CA . VAL A 1 236 ? -4.652 -5.101 -3.731 1.00 96.94 236 VAL A CA 1
ATOM 1731 C C . VAL A 1 236 ? -3.243 -4.793 -3.242 1.00 96.94 236 VAL A C 1
ATOM 1733 O O . VAL A 1 236 ? -2.798 -5.352 -2.236 1.00 96.94 236 VAL A O 1
ATOM 1736 N N . PHE A 1 237 ? -2.560 -3.866 -3.911 1.00 98.12 237 PHE A N 1
ATOM 1737 C CA . PHE A 1 237 ? -1.438 -3.157 -3.307 1.00 98.12 237 PHE A CA 1
ATOM 1738 C C . PHE A 1 237 ? -1.962 -2.040 -2.412 1.00 98.12 237 PHE A C 1
ATOM 1740 O O . PHE A 1 237 ? -2.747 -1.199 -2.854 1.00 98.12 237 PHE A O 1
ATOM 1747 N N . ILE A 1 238 ? -1.454 -1.971 -1.185 1.00 98.44 238 ILE A N 1
ATOM 1748 C CA . ILE A 1 238 ? -1.593 -0.781 -0.345 1.00 98.44 238 ILE A CA 1
ATOM 1749 C C . ILE A 1 238 ? -0.368 0.092 -0.615 1.00 98.44 238 ILE A C 1
ATOM 1751 O O . ILE A 1 238 ? 0.734 -0.222 -0.163 1.00 98.44 238 ILE A O 1
ATOM 1755 N N . LYS A 1 239 ? -0.541 1.156 -1.403 1.00 97.25 239 LYS A N 1
ATOM 1756 C CA . LYS A 1 239 ? 0.540 2.070 -1.785 1.00 97.25 239 LYS A CA 1
ATOM 1757 C C . LYS A 1 239 ? 0.521 3.317 -0.919 1.00 97.25 239 LYS A C 1
ATOM 1759 O O . LYS A 1 239 ? -0.516 3.958 -0.757 1.00 97.25 239 LYS A O 1
ATOM 1764 N N . TRP A 1 240 ? 1.686 3.699 -0.427 1.00 95.69 240 TRP A N 1
ATOM 1765 C CA . TRP A 1 240 ? 1.926 4.951 0.267 1.00 95.69 240 TRP A CA 1
ATOM 1766 C C . TRP A 1 240 ? 2.726 5.887 -0.611 1.00 95.69 240 TRP A C 1
ATOM 1768 O O . TRP A 1 240 ? 3.864 5.609 -0.976 1.00 95.69 240 TRP A O 1
ATOM 1778 N N . LEU A 1 241 ? 2.101 7.006 -0.959 1.00 90.06 241 LEU A N 1
ATOM 1779 C CA . LEU A 1 241 ? 2.702 8.052 -1.764 1.00 90.06 241 LEU A CA 1
ATOM 1780 C C . LEU A 1 241 ? 3.259 9.115 -0.817 1.00 90.06 241 LEU A C 1
ATOM 1782 O O . LEU A 1 241 ? 2.527 9.988 -0.337 1.00 90.06 241 LEU A O 1
ATOM 1786 N N . SER A 1 242 ? 4.556 9.008 -0.541 1.00 85.69 242 SER A N 1
ATOM 1787 C CA . SER A 1 242 ? 5.338 10.006 0.178 1.00 85.69 242 SER A CA 1
ATOM 1788 C C . SER A 1 242 ? 5.798 11.109 -0.788 1.00 85.69 242 SER A C 1
ATOM 1790 O O . SER A 1 242 ? 6.345 10.802 -1.852 1.00 85.69 242 SER A O 1
ATOM 1792 N N . PRO A 1 243 ? 5.624 12.402 -0.452 1.00 79.12 243 PRO A N 1
ATOM 1793 C CA . PRO A 1 243 ? 6.140 13.506 -1.261 1.00 79.12 243 PRO A CA 1
ATOM 1794 C C . PRO A 1 243 ? 7.668 13.529 -1.358 1.00 79.12 243 PRO A C 1
ATOM 1796 O O . PRO A 1 243 ? 8.207 14.071 -2.319 1.00 79.12 243 PRO A O 1
ATOM 1799 N N . THR A 1 244 ? 8.359 12.987 -0.354 1.00 79.50 244 THR A N 1
ATOM 1800 C CA . THR A 1 244 ? 9.822 13.045 -0.234 1.00 79.50 244 THR A CA 1
ATOM 1801 C C . THR A 1 244 ? 10.491 11.731 -0.607 1.00 79.50 244 THR A C 1
ATOM 1803 O O . THR A 1 244 ? 11.554 11.747 -1.220 1.00 79.50 244 THR A O 1
ATOM 1806 N N . GLU A 1 245 ? 9.876 10.600 -0.261 1.00 78.44 245 GLU A N 1
ATOM 1807 C CA . GLU A 1 245 ? 10.469 9.267 -0.447 1.00 78.44 245 GLU A CA 1
ATOM 1808 C C . GLU A 1 245 ? 9.908 8.528 -1.671 1.00 78.44 245 GLU A C 1
ATOM 1810 O O . GLU A 1 245 ? 10.475 7.533 -2.120 1.00 78.44 245 GLU A O 1
ATOM 1815 N N . GLY A 1 246 ? 8.835 9.048 -2.274 1.00 87.00 246 GLY A N 1
ATOM 1816 C CA . GLY A 1 246 ? 8.172 8.435 -3.418 1.00 87.00 246 GLY A CA 1
ATOM 1817 C C . GLY A 1 246 ? 7.123 7.404 -3.006 1.00 87.00 246 GLY A C 1
ATOM 1818 O O . GLY A 1 246 ? 6.493 7.512 -1.958 1.00 87.00 246 GLY A O 1
ATOM 1819 N N . THR A 1 247 ? 6.855 6.436 -3.884 1.00 91.69 247 THR A N 1
ATOM 1820 C CA . THR A 1 247 ? 5.809 5.428 -3.655 1.00 91.69 247 THR A CA 1
ATOM 1821 C C . THR A 1 247 ? 6.388 4.149 -3.065 1.00 91.69 247 THR A C 1
ATOM 1823 O O . THR A 1 247 ? 7.134 3.448 -3.750 1.00 91.69 247 THR A O 1
ATOM 1826 N N . GLY A 1 248 ? 5.971 3.815 -1.846 1.00 93.38 248 GLY A N 1
ATOM 1827 C CA . GLY A 1 248 ? 6.213 2.518 -1.222 1.00 93.38 248 GLY A CA 1
ATOM 1828 C C . GLY A 1 248 ? 4.974 1.627 -1.295 1.00 93.38 248 GLY A C 1
ATOM 1829 O O . GLY A 1 248 ? 3.857 2.093 -1.088 1.00 93.38 248 GLY A O 1
ATOM 1830 N N . CYS A 1 249 ? 5.158 0.342 -1.576 1.00 97.31 249 CYS A N 1
ATOM 1831 C CA . CYS A 1 249 ? 4.148 -0.681 -1.346 1.00 97.31 249 CYS A CA 1
ATOM 1832 C C . CYS A 1 249 ? 4.322 -1.255 0.051 1.00 97.31 249 CYS A C 1
ATOM 1834 O O . CYS A 1 249 ? 5.417 -1.683 0.428 1.00 97.31 249 CYS A O 1
ATOM 1836 N N . LEU A 1 250 ? 3.232 -1.289 0.808 1.00 98.44 250 LEU A N 1
ATOM 1837 C CA . LEU A 1 250 ? 3.241 -1.909 2.117 1.00 98.44 250 LEU A CA 1
ATOM 1838 C C . LEU A 1 250 ? 3.629 -3.384 1.969 1.00 98.44 250 LEU A C 1
ATOM 1840 O O . LEU A 1 250 ? 3.060 -4.100 1.151 1.00 98.44 250 LEU A O 1
ATOM 1844 N N . THR A 1 251 ? 4.643 -3.816 2.709 1.00 98.62 251 THR A N 1
ATOM 1845 C CA . THR A 1 251 ? 5.265 -5.133 2.567 1.00 98.62 251 THR A CA 1
ATOM 1846 C C . THR A 1 251 ? 5.317 -5.806 3.926 1.00 98.62 251 THR A C 1
ATOM 1848 O O . THR A 1 251 ? 5.867 -5.249 4.872 1.00 98.62 251 THR A O 1
ATOM 1851 N N . LEU A 1 252 ? 4.763 -7.013 4.024 1.00 98.62 252 LEU A N 1
ATOM 1852 C CA . LEU A 1 252 ? 4.926 -7.861 5.198 1.00 98.62 252 LEU A CA 1
ATOM 1853 C C . LEU A 1 252 ? 6.382 -8.324 5.312 1.00 98.62 252 LEU A C 1
ATOM 1855 O O . LEU A 1 252 ? 6.891 -9.013 4.426 1.00 98.62 252 LEU A O 1
ATOM 1859 N N . LEU A 1 253 ? 7.015 -8.011 6.436 1.00 97.75 253 LEU A N 1
ATOM 1860 C CA . LEU A 1 253 ? 8.330 -8.524 6.787 1.00 97.75 253 LEU A CA 1
ATOM 1861 C C . LEU A 1 253 ? 8.181 -9.900 7.449 1.00 97.75 253 LEU A C 1
ATOM 1863 O O . LEU A 1 253 ? 7.381 -10.089 8.366 1.00 97.75 253 LEU A O 1
ATOM 1867 N N . THR A 1 254 ? 8.927 -10.885 6.951 1.00 95.56 254 THR A N 1
ATOM 1868 C CA . THR A 1 254 ? 8.757 -12.305 7.312 1.00 95.56 254 THR A CA 1
ATOM 1869 C C . THR A 1 254 ? 9.916 -12.876 8.117 1.00 95.56 254 THR A C 1
ATOM 1871 O O . THR A 1 254 ? 9.924 -14.069 8.404 1.00 95.56 254 THR A O 1
ATOM 1874 N N . ASP A 1 255 ? 10.916 -12.064 8.443 1.00 90.06 255 ASP A N 1
ATOM 1875 C CA . ASP A 1 255 ? 12.107 -12.504 9.153 1.00 90.06 255 ASP A CA 1
ATOM 1876 C C . ASP A 1 255 ? 12.702 -11.409 10.051 1.00 90.06 255 ASP A C 1
ATOM 1878 O O . ASP A 1 255 ? 12.314 -10.237 10.041 1.00 90.06 255 ASP A O 1
ATOM 1882 N N . GLY A 1 256 ? 13.658 -11.831 10.880 1.00 94.31 256 GLY A N 1
ATOM 1883 C CA . GLY A 1 256 ? 14.428 -10.945 11.742 1.00 94.31 256 GLY A CA 1
ATOM 1884 C C . GLY A 1 256 ? 13.604 -10.263 12.836 1.00 94.31 256 GLY A C 1
ATOM 1885 O O . GLY A 1 256 ? 12.537 -10.709 13.243 1.00 94.31 256 GLY A O 1
ATOM 1886 N N . VAL A 1 257 ? 14.133 -9.150 13.350 1.00 93.94 257 VAL A N 1
ATOM 1887 C CA . VAL A 1 257 ? 13.506 -8.395 14.454 1.00 93.94 257 VAL A CA 1
ATOM 1888 C C . VAL A 1 257 ? 12.187 -7.722 14.062 1.00 93.94 257 VAL A C 1
ATOM 1890 O O . VAL A 1 257 ? 11.427 -7.323 14.944 1.00 93.94 257 VAL A O 1
ATOM 1893 N N . ALA A 1 258 ? 11.938 -7.607 12.758 1.00 95.31 258 ALA A N 1
ATOM 1894 C CA . ALA A 1 258 ? 10.778 -6.963 12.166 1.00 95.31 258 ALA A CA 1
ATOM 1895 C C . ALA A 1 258 ? 9.734 -7.968 11.664 1.00 95.31 258 ALA A C 1
ATOM 1897 O O . ALA A 1 258 ? 8.788 -7.572 10.988 1.00 95.31 258 ALA A O 1
ATOM 1898 N N . GLU A 1 259 ? 9.894 -9.259 11.970 1.00 96.25 259 GLU A N 1
ATOM 1899 C CA . GLU A 1 259 ? 8.923 -10.282 11.601 1.00 96.25 259 GLU A CA 1
ATOM 1900 C C . GLU A 1 259 ? 7.508 -9.869 12.036 1.00 96.25 259 GLU A C 1
ATOM 1902 O O . GLU A 1 259 ? 7.289 -9.439 13.172 1.00 96.25 259 GLU A O 1
ATOM 1907 N N . ASN A 1 260 ? 6.549 -10.031 11.124 1.00 97.81 260 ASN A N 1
ATOM 1908 C CA . ASN A 1 260 ? 5.148 -9.635 11.251 1.00 97.81 260 ASN A CA 1
ATOM 1909 C C . ASN A 1 260 ? 4.880 -8.122 11.207 1.00 97.81 260 ASN A C 1
ATOM 1911 O O . ASN A 1 260 ? 3.716 -7.736 11.254 1.00 97.81 260 ASN A O 1
ATOM 1915 N N . LEU A 1 261 ? 5.890 -7.263 11.062 1.00 98.50 261 LEU A N 1
ATOM 1916 C CA . LEU A 1 261 ? 5.673 -5.839 10.802 1.00 98.50 261 LEU A CA 1
ATOM 1917 C C . LEU A 1 261 ? 5.368 -5.596 9.319 1.00 98.50 261 LEU A C 1
ATOM 1919 O O . LEU A 1 261 ? 5.686 -6.415 8.452 1.00 98.50 261 LEU A O 1
ATOM 1923 N N . LEU A 1 262 ? 4.768 -4.443 9.027 1.00 98.62 262 LEU A N 1
ATOM 1924 C CA . LEU A 1 262 ? 4.555 -3.986 7.659 1.00 98.62 262 LEU A CA 1
ATOM 1925 C C . LEU A 1 262 ? 5.386 -2.733 7.389 1.00 98.62 262 LEU A C 1
ATOM 1927 O O . LEU A 1 262 ? 5.170 -1.709 8.030 1.00 98.62 262 LEU A O 1
ATOM 1931 N N . GLU A 1 263 ? 6.304 -2.804 6.431 1.00 97.50 263 GLU A N 1
ATOM 1932 C CA . GLU A 1 263 ? 7.187 -1.701 6.030 1.00 97.50 263 GLU A CA 1
ATOM 1933 C C . GLU A 1 263 ? 6.841 -1.242 4.603 1.00 97.50 263 GLU A C 1
ATOM 1935 O O . GLU A 1 263 ? 6.596 -2.083 3.731 1.00 97.50 263 GLU A O 1
ATOM 1940 N N . PRO A 1 264 ? 6.819 0.071 4.314 1.00 96.31 264 PRO A N 1
ATOM 1941 C CA . PRO A 1 264 ? 6.735 0.544 2.941 1.00 96.31 264 PRO A CA 1
ATOM 1942 C C . PRO A 1 264 ? 8.048 0.251 2.205 1.00 96.31 264 PRO A C 1
ATOM 1944 O O . PRO A 1 264 ? 9.083 0.844 2.494 1.00 96.31 264 PRO A O 1
ATOM 1947 N N . GLN A 1 265 ? 8.004 -0.633 1.207 1.00 94.44 265 GLN A N 1
ATOM 1948 C CA . GLN A 1 265 ? 9.148 -0.895 0.335 1.00 94.44 265 GLN A CA 1
ATOM 1949 C C . GLN A 1 265 ? 8.901 -0.382 -1.074 1.00 94.44 265 GLN A C 1
ATOM 1951 O O . GLN A 1 265 ? 7.804 -0.472 -1.625 1.00 94.44 265 GLN A O 1
ATOM 1956 N N . ASN A 1 266 ? 9.960 0.128 -1.687 1.00 85.38 266 ASN A N 1
ATOM 1957 C CA . ASN A 1 266 ? 9.943 0.502 -3.093 1.00 85.38 266 ASN A CA 1
ATOM 1958 C C . ASN A 1 266 ? 9.785 -0.744 -3.988 1.00 85.38 266 ASN A C 1
ATOM 1960 O O . ASN A 1 266 ? 9.904 -1.880 -3.534 1.00 85.38 266 ASN A O 1
ATOM 1964 N N . GLU A 1 267 ? 9.563 -0.528 -5.287 1.00 84.56 267 GLU A N 1
ATOM 1965 C CA . GLU A 1 267 ? 9.438 -1.608 -6.282 1.00 84.56 267 GLU A CA 1
ATOM 1966 C C . GLU A 1 267 ? 8.252 -2.559 -6.026 1.00 84.56 267 GLU A C 1
ATOM 1968 O O . GLU A 1 267 ? 8.418 -3.766 -5.860 1.00 84.56 267 GLU A O 1
ATOM 1973 N N . CYS A 1 268 ? 7.038 -2.006 -6.051 1.00 90.19 268 CYS A N 1
ATOM 1974 C CA . CYS A 1 268 ? 5.791 -2.772 -6.066 1.00 90.19 268 CYS A CA 1
ATOM 1975 C C . CYS A 1 268 ? 5.805 -3.879 -7.134 1.00 90.19 268 CYS A C 1
ATOM 1977 O O . CYS A 1 268 ? 6.072 -3.600 -8.307 1.00 90.19 268 CYS A O 1
ATOM 1979 N N . SER A 1 269 ? 5.499 -5.118 -6.744 1.00 89.38 269 SER A N 1
ATOM 1980 C CA . SER A 1 269 ? 5.578 -6.281 -7.629 1.00 89.38 269 SER A CA 1
ATOM 1981 C C . SER A 1 269 ? 4.495 -7.318 -7.336 1.00 89.38 269 SER A C 1
ATOM 1983 O O . SER A 1 269 ? 4.369 -7.801 -6.216 1.00 89.38 269 SER A O 1
ATOM 1985 N N . GLU A 1 270 ? 3.740 -7.710 -8.365 1.00 87.12 270 GLU A N 1
ATOM 1986 C CA . GLU A 1 270 ? 2.615 -8.652 -8.231 1.00 87.12 270 GLU A CA 1
ATOM 1987 C C . GLU A 1 270 ? 3.077 -10.092 -7.966 1.00 87.12 270 GLU A C 1
ATOM 1989 O O . GLU A 1 270 ? 2.305 -10.930 -7.512 1.00 87.12 270 GLU A O 1
ATOM 1994 N N . VAL A 1 271 ? 4.355 -10.393 -8.213 1.00 85.12 271 VAL A N 1
ATOM 1995 C CA . VAL A 1 271 ? 4.943 -11.701 -7.884 1.00 85.12 271 VAL A CA 1
ATOM 1996 C C . VAL A 1 271 ? 5.461 -11.765 -6.443 1.00 85.12 271 VAL A C 1
ATOM 1998 O O . VAL A 1 271 ? 5.774 -12.849 -5.951 1.00 85.12 271 VAL A O 1
ATOM 2001 N N . ARG A 1 272 ? 5.544 -10.622 -5.742 1.00 90.50 272 ARG A N 1
ATOM 2002 C CA . ARG A 1 272 ? 5.894 -10.549 -4.317 1.00 90.50 272 ARG A CA 1
ATOM 2003 C C . ARG A 1 272 ? 4.621 -10.546 -3.481 1.00 90.50 272 ARG A C 1
ATOM 2005 O O . ARG A 1 272 ? 4.112 -9.498 -3.097 1.00 90.50 272 ARG A O 1
ATOM 2012 N N . TYR A 1 273 ? 4.123 -11.735 -3.156 1.00 91.38 273 TYR A N 1
ATOM 2013 C CA . TYR A 1 273 ? 2.887 -11.900 -2.381 1.00 91.38 273 TYR A CA 1
ATOM 2014 C C . TYR A 1 273 ? 2.911 -11.224 -0.997 1.00 91.38 273 TYR A C 1
ATOM 2016 O O . TYR A 1 273 ? 1.849 -10.950 -0.448 1.00 91.38 273 TYR A O 1
ATOM 2024 N N . GLN A 1 274 ? 4.087 -10.909 -0.438 1.00 96.94 274 GLN A N 1
ATOM 2025 C CA . GLN A 1 274 ? 4.216 -10.120 0.796 1.00 96.94 274 GLN A CA 1
ATOM 2026 C C . GLN A 1 274 ? 3.705 -8.676 0.648 1.00 96.94 274 GLN A C 1
ATOM 2028 O O . GLN A 1 274 ? 3.437 -8.026 1.655 1.00 96.94 274 GLN A O 1
ATOM 2033 N N . GLN A 1 275 ? 3.587 -8.175 -0.586 1.00 98.06 275 GLN A N 1
ATOM 2034 C CA . GLN A 1 275 ? 3.106 -6.828 -0.915 1.00 98.06 275 GLN A CA 1
ATOM 2035 C C . GLN A 1 275 ? 1.621 -6.794 -1.293 1.00 98.06 275 GLN A C 1
ATOM 2037 O O . GLN A 1 275 ? 1.074 -5.729 -1.580 1.00 98.06 275 GLN A O 1
ATOM 2042 N N . LEU A 1 276 ? 0.978 -7.961 -1.345 1.00 98.00 276 LEU A N 1
ATOM 2043 C CA . LEU A 1 276 ? -0.398 -8.113 -1.787 1.00 98.00 276 LEU A CA 1
ATOM 2044 C C . LEU A 1 276 ? -1.299 -8.424 -0.600 1.00 98.00 276 LEU A C 1
ATOM 2046 O O . LEU A 1 276 ? -0.989 -9.271 0.242 1.00 98.00 276 LEU A O 1
ATOM 2050 N N . PHE A 1 277 ? -2.450 -7.761 -0.571 1.00 98.31 277 PHE A N 1
ATOM 2051 C CA . PHE A 1 277 ? -3.432 -7.908 0.492 1.00 98.31 277 PHE A CA 1
ATOM 2052 C C . PHE A 1 277 ? -4.805 -8.216 -0.082 1.00 98.31 277 PHE A C 1
ATOM 2054 O O . PHE A 1 277 ? -5.182 -7.709 -1.138 1.00 98.31 277 PHE A O 1
ATOM 2061 N N . ARG A 1 278 ? -5.573 -9.021 0.649 1.00 96.62 278 ARG A N 1
ATOM 2062 C CA . ARG A 1 278 ? -7.002 -9.221 0.410 1.00 96.62 278 ARG A CA 1
ATOM 2063 C C . ARG A 1 278 ? -7.786 -8.458 1.470 1.00 96.62 278 ARG A C 1
ATOM 2065 O O . ARG A 1 278 ? -7.484 -8.561 2.657 1.00 96.62 278 ARG A O 1
ATOM 2072 N N . PHE A 1 279 ? -8.820 -7.746 1.043 1.00 95.44 279 PHE A N 1
ATOM 2073 C CA . PHE A 1 279 ? -9.793 -7.123 1.935 1.00 95.44 279 PHE A CA 1
ATOM 2074 C C . PHE A 1 279 ? -11.021 -8.030 2.011 1.00 95.44 279 PHE A C 1
ATOM 2076 O O . PHE A 1 279 ? -11.722 -8.224 1.023 1.00 95.44 279 PHE A O 1
ATOM 2083 N N . GLU A 1 280 ? -11.260 -8.608 3.182 1.00 92.62 280 GLU A N 1
ATOM 2084 C CA . GLU A 1 280 ? -12.435 -9.423 3.476 1.00 92.62 280 GLU A CA 1
ATOM 2085 C C . GLU A 1 280 ? -13.505 -8.546 4.128 1.00 92.62 280 GLU A C 1
ATOM 2087 O O . GLU A 1 280 ? -13.314 -8.048 5.237 1.00 92.62 280 GLU A O 1
ATOM 2092 N N . ARG A 1 281 ? -14.649 -8.368 3.468 1.00 91.88 281 ARG A N 1
ATOM 2093 C CA . ARG A 1 281 ? -15.798 -7.661 4.047 1.00 91.88 281 ARG A CA 1
ATOM 2094 C C . ARG A 1 281 ? -16.457 -8.490 5.161 1.00 91.88 281 ARG A C 1
ATOM 2096 O O . ARG A 1 281 ? -16.876 -9.618 4.920 1.00 91.88 281 ARG A O 1
ATOM 2103 N N . LEU A 1 282 ? -16.606 -7.916 6.358 1.00 88.50 282 LEU A N 1
ATOM 2104 C CA . LEU A 1 282 ? -17.089 -8.615 7.564 1.00 88.50 282 LEU A CA 1
ATOM 2105 C C . LEU A 1 282 ? -18.606 -8.543 7.798 1.00 88.50 282 LEU A C 1
ATOM 2107 O O . LEU A 1 282 ? -19.132 -9.239 8.664 1.00 88.50 282 LEU A O 1
ATOM 2111 N N . GLY A 1 283 ? -19.332 -7.731 7.032 1.00 70.94 283 GLY A N 1
ATOM 2112 C CA . GLY A 1 283 ? -20.789 -7.647 7.109 1.00 70.94 283 GLY A CA 1
ATOM 2113 C C . GLY A 1 283 ? -21.340 -6.393 6.439 1.00 70.94 283 GLY A C 1
ATOM 2114 O O . GLY A 1 283 ? -20.595 -5.460 6.153 1.00 70.94 283 GLY A O 1
ATOM 2115 N N . ARG A 1 284 ? -22.657 -6.381 6.196 1.00 61.31 284 ARG A N 1
ATOM 2116 C CA . ARG A 1 284 ? -23.407 -5.202 5.739 1.00 61.31 284 ARG A CA 1
ATOM 2117 C C . ARG A 1 284 ? -24.122 -4.583 6.940 1.00 61.31 284 ARG A C 1
ATOM 2119 O O . ARG A 1 284 ? -25.207 -5.015 7.314 1.00 61.31 284 ARG A O 1
ATOM 2126 N N . ALA A 1 285 ? -23.483 -3.606 7.561 1.00 60.44 285 ALA A N 1
ATOM 2127 C CA . ALA A 1 285 ? -24.076 -2.676 8.523 1.00 60.44 285 ALA A CA 1
ATOM 2128 C C . ALA A 1 285 ? -23.779 -1.247 7.999 1.00 60.44 285 ALA A C 1
ATOM 2130 O O . ALA A 1 285 ? -23.141 -1.156 6.952 1.00 60.44 285 ALA A O 1
ATOM 2131 N N . PRO A 1 286 ? -24.249 -0.134 8.603 1.00 65.38 286 PRO A N 1
ATOM 2132 C CA . PRO A 1 286 ? -24.350 1.159 7.902 1.00 65.38 286 PRO A CA 1
ATOM 2133 C C . PRO A 1 286 ? -23.031 1.671 7.294 1.00 65.38 286 PRO A C 1
ATOM 2135 O O . PRO A 1 286 ? -23.061 2.461 6.355 1.00 65.38 286 PRO A O 1
ATOM 2138 N N . THR A 1 287 ? -21.887 1.187 7.783 1.00 76.50 287 THR A N 1
ATOM 2139 C CA . THR A 1 287 ? -20.590 1.278 7.109 1.00 76.50 287 THR A CA 1
ATOM 2140 C C . THR A 1 287 ? -19.982 -0.118 7.008 1.00 76.50 287 THR A C 1
ATOM 2142 O O . THR A 1 287 ? -19.970 -0.865 7.991 1.00 76.50 287 THR A O 1
ATOM 2145 N N . ASP A 1 288 ? -19.471 -0.470 5.831 1.00 87.94 288 ASP A N 1
ATOM 2146 C CA . ASP A 1 288 ? -18.778 -1.738 5.627 1.00 87.94 288 ASP A CA 1
ATOM 2147 C C . ASP A 1 288 ? -17.477 -1.790 6.434 1.00 87.94 288 ASP A C 1
ATOM 2149 O O . ASP A 1 288 ? -16.667 -0.861 6.393 1.00 87.94 288 ASP A O 1
ATOM 2153 N N . ARG A 1 289 ? -17.269 -2.906 7.137 1.00 92.81 289 ARG A N 1
ATOM 2154 C CA . ARG A 1 289 ? -16.023 -3.213 7.849 1.00 92.81 289 ARG A CA 1
ATOM 2155 C C . ARG A 1 289 ? -15.226 -4.257 7.088 1.00 92.81 289 ARG A C 1
ATOM 2157 O O . ARG A 1 289 ? -15.805 -5.169 6.491 1.00 92.81 289 ARG A O 1
ATOM 2164 N N . TYR A 1 290 ? -13.909 -4.147 7.161 1.00 95.44 290 TYR A N 1
ATOM 2165 C CA . TYR A 1 290 ? -12.981 -4.995 6.432 1.00 95.44 290 TYR A CA 1
ATOM 2166 C C . TYR A 1 290 ? -11.938 -5.593 7.361 1.00 95.44 290 TYR A C 1
ATOM 2168 O O . TYR A 1 290 ? -11.419 -4.913 8.241 1.00 95.44 290 TYR A O 1
ATOM 2176 N N . ARG A 1 291 ? -11.586 -6.849 7.103 1.00 95.94 291 ARG A N 1
ATOM 2177 C CA . ARG A 1 291 ? -10.371 -7.474 7.613 1.00 95.94 291 ARG A CA 1
ATOM 2178 C C . ARG A 1 291 ? -9.333 -7.508 6.505 1.00 95.94 291 ARG A C 1
ATOM 2180 O O . ARG A 1 291 ? -9.624 -7.951 5.394 1.00 95.94 291 ARG A O 1
ATOM 2187 N N . LEU A 1 292 ? -8.126 -7.050 6.806 1.00 97.62 292 LEU A N 1
ATOM 2188 C CA . LEU A 1 292 ? -7.002 -7.113 5.877 1.00 97.62 292 LEU A CA 1
ATOM 2189 C C . LEU A 1 292 ? -6.268 -8.436 6.089 1.00 97.62 292 LEU A C 1
ATOM 2191 O O . LEU A 1 292 ? -5.975 -8.816 7.222 1.00 97.62 292 LEU A O 1
ATOM 2195 N N . ARG A 1 293 ? -5.966 -9.139 4.999 1.00 97.81 293 ARG A N 1
ATOM 2196 C CA . ARG A 1 293 ? -5.221 -10.401 5.011 1.00 97.81 293 ARG A CA 1
ATOM 2197 C C . ARG A 1 293 ? -4.000 -10.306 4.124 1.00 97.81 293 ARG A C 1
ATOM 2199 O O . ARG A 1 293 ? -4.106 -9.832 2.995 1.00 97.81 293 ARG A O 1
ATOM 2206 N N . SER A 1 294 ? -2.873 -10.822 4.600 1.00 97.56 294 SER A N 1
ATOM 2207 C CA . SER A 1 294 ? -1.699 -11.022 3.754 1.00 97.56 294 SER A CA 1
ATOM 2208 C C . SER A 1 294 ? -1.998 -12.084 2.696 1.00 97.56 294 SER A C 1
ATOM 2210 O O . SER A 1 294 ? -2.465 -13.176 3.028 1.00 97.56 294 SER A O 1
ATOM 2212 N N . ALA A 1 295 ? -1.696 -11.806 1.429 1.00 95.00 295 ALA A N 1
ATOM 2213 C CA . ALA A 1 295 ? -1.768 -12.819 0.377 1.00 95.00 295 ALA A CA 1
ATOM 2214 C C . ALA A 1 295 ? -0.657 -13.874 0.512 1.00 95.00 295 ALA A C 1
ATOM 2216 O O . ALA A 1 295 ? -0.798 -14.978 -0.008 1.00 95.00 295 ALA A O 1
ATOM 2217 N N . HIS A 1 296 ? 0.435 -13.551 1.213 1.00 94.44 296 HIS A N 1
ATOM 2218 C CA . HIS A 1 296 ? 1.557 -14.463 1.422 1.00 94.44 296 HIS A CA 1
ATOM 2219 C C . HIS A 1 296 ? 1.233 -15.582 2.417 1.00 94.44 296 HIS A C 1
ATOM 2221 O O . HIS A 1 296 ? 1.601 -16.731 2.189 1.00 94.44 296 HIS A O 1
ATOM 2227 N N . THR A 1 297 ? 0.552 -15.253 3.516 1.00 95.38 297 THR A N 1
ATOM 2228 C CA . THR A 1 297 ? 0.326 -16.187 4.636 1.00 95.38 297 THR A CA 1
ATOM 2229 C C . THR A 1 297 ? -1.149 -16.513 4.875 1.00 95.38 297 THR A C 1
ATOM 2231 O O . THR A 1 297 ? -1.457 -17.468 5.583 1.00 95.38 297 THR A O 1
ATOM 2234 N N . GLY A 1 298 ? -2.078 -15.704 4.355 1.00 94.88 298 GLY A N 1
ATOM 2235 C CA . GLY A 1 298 ? -3.509 -15.773 4.674 1.00 94.88 298 GLY A CA 1
ATOM 2236 C C . GLY A 1 298 ? -3.884 -15.262 6.075 1.00 94.88 298 GLY A C 1
ATOM 2237 O O . GLY A 1 298 ? -5.079 -15.206 6.397 1.00 94.88 298 GLY A O 1
ATOM 2238 N N . ARG A 1 299 ? -2.887 -14.882 6.889 1.00 98.00 299 ARG A N 1
ATOM 2239 C CA . ARG A 1 299 ? -3.050 -14.319 8.236 1.00 98.00 299 ARG A CA 1
ATOM 2240 C C . ARG A 1 299 ? -3.503 -12.865 8.170 1.00 98.00 299 ARG A C 1
ATOM 2242 O O . ARG A 1 299 ? -3.458 -12.227 7.113 1.00 98.00 299 ARG A O 1
ATOM 2249 N N . CYS A 1 300 ? -3.987 -12.368 9.298 1.00 98.19 300 CYS A N 1
ATOM 2250 C CA . CYS A 1 300 ? -4.700 -11.109 9.366 1.00 98.19 300 CYS A CA 1
ATOM 2251 C C . CYS A 1 300 ? -3.795 -9.989 9.846 1.00 98.19 300 CYS A C 1
ATOM 2253 O O . CYS A 1 300 ? -2.841 -10.224 10.580 1.00 98.19 300 CYS A O 1
ATOM 2255 N N . ILE A 1 301 ? -4.084 -8.780 9.383 1.00 98.44 301 ILE A N 1
ATOM 2256 C CA . ILE A 1 301 ? -3.451 -7.576 9.901 1.00 98.44 301 ILE A CA 1
ATOM 2257 C C . ILE A 1 301 ? -4.303 -7.086 11.068 1.00 98.44 301 ILE A C 1
ATOM 2259 O O . ILE A 1 301 ? -5.512 -6.911 10.910 1.00 98.44 301 ILE A O 1
ATOM 2263 N N . GLY A 1 302 ? -3.668 -6.900 12.215 1.00 97.31 302 GLY A N 1
ATOM 2264 C CA . GLY A 1 302 ? -4.254 -6.349 13.428 1.00 97.31 302 GLY A CA 1
ATOM 2265 C C . GLY A 1 302 ? -3.361 -5.275 14.028 1.00 97.31 302 GLY A C 1
ATOM 2266 O O . GLY A 1 302 ? -2.471 -4.746 13.352 1.00 97.31 302 GLY A O 1
ATOM 2267 N N . LEU A 1 303 ? -3.612 -4.944 15.289 1.00 96.81 303 LEU A N 1
ATOM 2268 C CA . LEU A 1 303 ? -2.884 -3.918 16.024 1.00 96.81 303 LEU A CA 1
ATOM 2269 C C . LEU A 1 303 ? -2.172 -4.559 17.204 1.00 96.81 303 LEU A C 1
ATOM 2271 O O . LEU A 1 303 ? -2.759 -5.330 17.957 1.00 96.81 303 LEU A O 1
ATOM 2275 N N . LEU A 1 304 ? -0.896 -4.225 17.349 1.00 92.88 304 LEU A N 1
ATOM 2276 C CA . LEU A 1 304 ? -0.039 -4.780 18.376 1.00 92.88 304 LEU A CA 1
ATOM 2277 C C . LEU A 1 304 ? -0.632 -4.555 19.772 1.00 92.88 304 LEU A C 1
ATOM 2279 O O . LEU A 1 304 ? -1.132 -3.474 20.088 1.00 92.88 304 LEU A O 1
ATOM 2283 N N . ASP A 1 305 ? -0.547 -5.601 20.594 1.00 86.50 305 ASP A N 1
ATOM 2284 C CA . ASP A 1 305 ? -1.046 -5.624 21.973 1.00 86.50 305 ASP A CA 1
ATOM 2285 C C . ASP A 1 305 ? -2.553 -5.308 22.097 1.00 86.50 305 ASP A C 1
ATOM 2287 O O . ASP A 1 305 ? -3.017 -4.905 23.162 1.00 86.50 305 ASP A O 1
ATOM 2291 N N . ASP A 1 306 ? -3.315 -5.517 21.015 1.00 82.19 306 ASP A N 1
ATOM 2292 C CA . ASP A 1 306 ? -4.758 -5.284 20.924 1.00 82.19 306 ASP A CA 1
ATOM 2293 C C . ASP A 1 306 ? -5.161 -3.851 21.331 1.00 82.19 306 ASP A C 1
ATOM 2295 O O . ASP A 1 306 ? -6.175 -3.625 21.996 1.00 82.19 306 ASP A O 1
ATOM 2299 N N . THR A 1 307 ? -4.372 -2.845 20.927 1.00 82.69 307 THR A N 1
ATOM 2300 C CA . THR A 1 307 ? -4.683 -1.434 21.207 1.00 82.69 307 THR A CA 1
ATOM 2301 C C . THR A 1 307 ? -4.965 -0.625 19.944 1.00 82.69 307 THR A C 1
ATOM 2303 O O . THR A 1 307 ? -4.176 -0.569 19.006 1.00 82.69 307 THR A O 1
ATOM 2306 N N . ALA A 1 308 ? -6.089 0.095 19.936 1.00 88.31 308 ALA A N 1
ATOM 2307 C CA . ALA A 1 308 ? -6.433 1.049 18.882 1.00 88.31 308 ALA A CA 1
ATOM 2308 C C . ALA A 1 308 ? -6.092 2.490 19.299 1.00 88.31 308 ALA A C 1
ATOM 2310 O O . ALA A 1 308 ? -6.956 3.363 19.331 1.00 88.31 308 ALA A O 1
ATOM 2311 N N . THR A 1 309 ? -4.833 2.748 19.665 1.00 93.12 309 THR A N 1
ATOM 2312 C CA . THR A 1 309 ? -4.371 4.081 20.098 1.00 93.12 309 THR A CA 1
ATOM 2313 C C . THR A 1 309 ? -3.384 4.703 19.112 1.00 93.12 309 THR A C 1
ATOM 2315 O O . THR A 1 309 ? -2.847 4.035 18.231 1.00 93.12 309 THR A O 1
ATOM 2318 N N . ALA A 1 310 ? -3.159 6.017 19.207 1.00 93.31 310 ALA A N 1
ATOM 2319 C CA . ALA A 1 310 ? -2.207 6.697 18.334 1.00 93.31 310 ALA A CA 1
ATOM 2320 C C . ALA A 1 310 ? -0.782 6.179 18.590 1.00 93.31 310 ALA A C 1
ATOM 2322 O O . ALA A 1 310 ? -0.275 6.274 19.703 1.00 93.31 310 ALA A O 1
ATOM 2323 N N . GLY A 1 311 ? -0.126 5.691 17.540 1.00 93.50 311 GLY A N 1
ATOM 2324 C CA . GLY A 1 311 ? 1.183 5.042 17.600 1.00 93.50 311 GLY A CA 1
ATOM 2325 C C . GLY A 1 311 ? 1.123 3.515 17.616 1.00 93.50 311 GLY A C 1
ATOM 2326 O O . GLY A 1 311 ? 2.160 2.906 17.370 1.00 93.50 311 GLY A O 1
ATOM 2327 N N . ALA A 1 312 ? -0.058 2.913 17.812 1.00 95.81 312 ALA A N 1
ATOM 2328 C CA . ALA A 1 312 ? -0.218 1.463 17.799 1.00 95.81 312 ALA A CA 1
ATOM 2329 C C . ALA A 1 312 ? 0.289 0.872 16.482 1.00 95.81 312 ALA A C 1
ATOM 2331 O O . ALA A 1 312 ? -0.132 1.298 15.401 1.00 95.81 312 ALA A O 1
ATOM 2332 N N . THR A 1 313 ? 1.212 -0.084 16.567 1.00 97.62 313 THR A N 1
ATOM 2333 C CA . THR A 1 313 ? 1.833 -0.693 15.381 1.00 97.62 313 THR A CA 1
ATOM 2334 C C . THR A 1 313 ? 0.894 -1.712 14.753 1.00 97.62 313 THR A C 1
ATOM 2336 O O . THR A 1 313 ? 0.359 -2.572 15.443 1.00 97.62 313 THR A O 1
ATOM 2339 N N . ALA A 1 314 ? 0.712 -1.658 13.437 1.00 98.00 314 ALA A N 1
ATOM 2340 C CA . ALA A 1 314 ? -0.004 -2.698 12.719 1.00 98.00 314 ALA A CA 1
ATOM 2341 C C . ALA A 1 314 ? 0.917 -3.890 12.464 1.00 98.00 314 ALA A C 1
ATOM 2343 O O . ALA A 1 314 ? 2.051 -3.732 12.000 1.00 98.00 314 ALA A O 1
ATOM 2344 N N . VAL A 1 315 ? 0.414 -5.084 12.756 1.00 97.94 315 VAL A N 1
ATOM 2345 C CA . VAL A 1 315 ? 1.177 -6.328 12.673 1.00 97.94 315 VAL A CA 1
ATOM 2346 C C . VAL A 1 315 ? 0.353 -7.438 12.049 1.00 97.94 315 VAL A C 1
ATOM 2348 O O . VAL A 1 315 ? -0.874 -7.404 12.046 1.00 97.94 315 VAL A O 1
ATOM 2351 N N . GLN A 1 316 ? 1.034 -8.444 11.517 1.00 98.12 316 GLN A N 1
ATOM 2352 C CA . GLN A 1 316 ? 0.404 -9.699 11.162 1.00 98.12 316 GLN A CA 1
ATOM 2353 C C . GLN A 1 316 ? 0.226 -10.587 12.395 1.00 98.12 316 GLN A C 1
ATOM 2355 O O . GLN A 1 316 ? 1.171 -10.871 13.129 1.00 98.12 316 GLN A O 1
ATOM 2360 N N . GLU A 1 317 ? -0.968 -11.139 12.531 1.00 97.19 317 GLU A N 1
ATOM 2361 C CA . GLU A 1 317 ? -1.354 -12.029 13.616 1.00 97.19 317 GLU A CA 1
ATOM 2362 C C . GLU A 1 317 ? -2.404 -13.047 13.158 1.00 97.19 317 GLU A C 1
ATOM 2364 O O . GLU A 1 317 ? -2.853 -13.060 12.005 1.00 97.19 317 GLU A O 1
ATOM 2369 N N . ASP A 1 318 ? -2.771 -13.961 14.052 1.00 96.94 318 ASP A N 1
ATOM 2370 C CA . ASP A 1 318 ? -3.804 -14.942 13.747 1.00 96.94 318 ASP A CA 1
ATOM 2371 C C . ASP A 1 318 ? -5.153 -14.261 13.578 1.00 96.94 318 ASP A C 1
ATOM 2373 O O . ASP A 1 318 ? -5.497 -13.318 14.279 1.00 96.94 318 ASP A O 1
ATOM 2377 N N . CYS A 1 319 ? -5.939 -14.749 12.628 1.00 96.12 319 CYS A N 1
ATOM 2378 C CA . CYS A 1 319 ? -7.234 -14.161 12.343 1.00 96.12 319 CYS A CA 1
ATOM 2379 C C . CYS A 1 319 ? -8.218 -14.437 13.477 1.00 96.12 319 CYS A C 1
ATOM 2381 O O . CYS A 1 319 ? -8.566 -15.589 13.745 1.00 96.12 319 CYS A O 1
ATOM 2383 N N . THR A 1 320 ? -8.728 -13.374 14.084 1.00 93.62 320 THR A N 1
ATOM 2384 C CA . THR A 1 320 ? -9.720 -13.428 15.154 1.00 93.62 320 THR A CA 1
ATOM 2385 C C . THR A 1 320 ? -10.946 -12.589 14.783 1.00 93.62 320 THR A C 1
ATOM 2387 O O . THR A 1 320 ? -11.047 -12.011 13.699 1.00 93.62 320 THR A O 1
ATOM 2390 N N . LYS A 1 321 ? -11.932 -12.544 15.682 1.00 89.62 321 LYS A N 1
ATOM 2391 C CA . LYS A 1 321 ? -13.043 -11.582 15.614 1.00 89.62 321 LYS A CA 1
ATOM 2392 C C . LYS A 1 321 ? -12.765 -10.342 16.472 1.00 89.62 321 LYS A C 1
ATOM 2394 O O . LYS A 1 321 ? -13.714 -9.671 16.865 1.00 89.62 321 LYS A O 1
ATOM 2399 N N . ALA A 1 322 ? -11.500 -10.108 16.828 1.00 89.19 322 ALA A N 1
ATOM 2400 C CA . ALA A 1 322 ? -11.125 -8.994 17.674 1.00 89.19 322 ALA A CA 1
ATOM 2401 C C . ALA A 1 322 ? -11.362 -7.663 16.937 1.00 89.19 322 ALA A C 1
ATOM 2403 O O . ALA A 1 322 ? -11.099 -7.576 15.729 1.00 89.19 322 ALA A O 1
ATOM 2404 N N . PRO A 1 323 ? -11.880 -6.645 17.640 1.00 89.19 323 PRO A N 1
ATOM 2405 C CA . PRO A 1 323 ? -12.163 -5.333 17.069 1.00 89.19 323 PRO A CA 1
ATOM 2406 C C . PRO A 1 323 ? -10.938 -4.639 16.442 1.00 89.19 323 PRO A C 1
ATOM 2408 O O . PRO A 1 323 ? -11.091 -3.812 15.540 1.00 89.19 323 PRO A O 1
ATOM 2411 N N . GLU A 1 324 ? -9.736 -4.995 16.878 1.00 93.06 324 GLU A N 1
ATOM 2412 C CA . GLU A 1 324 ? -8.446 -4.456 16.448 1.00 93.06 324 GLU A CA 1
ATOM 2413 C C . GLU A 1 324 ? -8.002 -4.966 15.067 1.00 93.06 324 GLU A C 1
ATOM 2415 O O . GLU A 1 324 ? -7.101 -4.397 14.456 1.00 93.06 324 GLU A O 1
ATOM 2420 N N . GLN A 1 325 ? -8.677 -5.988 14.528 1.00 95.75 325 GLN A N 1
ATOM 2421 C CA . GLN A 1 325 ? -8.484 -6.487 13.159 1.00 95.75 325 GLN A CA 1
ATOM 2422 C C . GLN A 1 325 ? -9.520 -5.939 12.167 1.00 95.75 325 GLN A C 1
ATOM 2424 O O . GLN A 1 325 ? -9.592 -6.391 11.017 1.00 95.75 325 GLN A O 1
ATOM 2429 N N . GLU A 1 326 ? -10.370 -5.009 12.606 1.00 95.38 326 GLU A N 1
ATOM 2430 C CA . GLU A 1 326 ? -11.424 -4.425 11.784 1.00 95.38 326 GLU A CA 1
ATOM 2431 C C . GLU A 1 326 ? -11.073 -3.001 11.355 1.00 95.38 326 GLU A C 1
ATOM 2433 O O . GLU A 1 326 ? -10.780 -2.123 12.170 1.00 95.38 326 GLU A O 1
ATOM 2438 N N . PHE A 1 327 ? -11.185 -2.752 10.054 1.00 96.25 327 PHE A N 1
ATOM 2439 C CA . PHE A 1 327 ? -10.873 -1.472 9.435 1.00 96.25 327 PHE A CA 1
ATOM 2440 C C . PHE A 1 327 ? -12.062 -0.936 8.636 1.00 96.25 327 PHE A C 1
ATOM 2442 O O . PHE A 1 327 ? -12.856 -1.691 8.069 1.00 96.25 327 PHE A O 1
ATOM 2449 N N . LEU A 1 328 ? -12.167 0.386 8.571 1.00 95.31 328 LEU A N 1
ATOM 2450 C CA . LEU A 1 328 ? -13.083 1.116 7.699 1.00 95.31 328 LEU A CA 1
ATOM 2451 C C . LEU A 1 328 ? -12.289 1.671 6.520 1.00 95.31 328 LEU A C 1
ATOM 2453 O O . LEU A 1 328 ? -11.159 2.126 6.696 1.00 95.31 328 LEU A O 1
ATOM 2457 N N . ILE A 1 329 ? -12.881 1.642 5.328 1.00 95.12 329 ILE A N 1
ATOM 2458 C CA . ILE A 1 329 ? -12.247 2.136 4.104 1.00 95.12 329 ILE A CA 1
ATOM 2459 C C . ILE A 1 329 ? -13.084 3.280 3.554 1.00 95.12 329 ILE A C 1
ATOM 2461 O O . ILE A 1 329 ? -14.159 3.051 2.999 1.00 95.12 329 ILE A O 1
ATOM 2465 N N . ASP A 1 330 ? -12.569 4.497 3.689 1.00 92.88 330 ASP A N 1
ATOM 2466 C CA . ASP A 1 330 ? -13.218 5.695 3.167 1.00 92.88 330 ASP A CA 1
ATOM 2467 C C . ASP A 1 330 ? -12.528 6.141 1.886 1.00 92.88 330 ASP A C 1
ATOM 2469 O O . ASP A 1 330 ? -11.310 6.330 1.862 1.00 92.88 330 ASP A O 1
ATOM 2473 N N . LEU A 1 331 ? -13.305 6.349 0.826 1.00 92.38 331 LEU A N 1
ATOM 2474 C CA . LEU A 1 331 ? -12.797 6.937 -0.407 1.00 92.38 331 LEU A CA 1
ATOM 2475 C C . LEU A 1 331 ? -12.466 8.409 -0.188 1.00 92.38 331 LEU A C 1
ATOM 2477 O O . LEU A 1 331 ? -13.287 9.184 0.302 1.00 92.38 331 LEU A O 1
ATOM 2481 N N . LEU A 1 332 ? -11.271 8.799 -0.614 1.00 88.50 332 LEU A N 1
ATOM 2482 C CA . LEU A 1 332 ? -10.895 10.195 -0.732 1.00 88.50 332 LEU A CA 1
ATOM 2483 C C . LEU A 1 332 ? -11.190 10.673 -2.157 1.00 88.50 332 LEU A C 1
ATOM 2485 O O . LEU A 1 332 ? -10.985 9.915 -3.110 1.00 88.50 332 LEU A O 1
ATOM 2489 N N . PRO A 1 333 ? -11.628 11.929 -2.335 1.00 75.06 333 PRO A N 1
ATOM 2490 C CA . PRO A 1 333 ? -11.776 12.496 -3.664 1.00 75.06 333 PRO A CA 1
ATOM 2491 C C . PRO A 1 333 ? -10.439 12.445 -4.416 1.00 75.06 333 PRO A C 1
ATOM 2493 O O . PRO A 1 333 ? -9.366 12.677 -3.846 1.00 75.06 333 PRO A O 1
ATOM 2496 N N . SER A 1 334 ? -10.505 12.134 -5.711 1.00 58.41 334 SER A N 1
ATOM 2497 C CA . SER A 1 334 ? -9.390 12.359 -6.627 1.00 58.41 334 SER A CA 1
ATOM 2498 C C . SER A 1 334 ? -9.075 13.856 -6.625 1.00 58.41 334 SER A C 1
ATOM 2500 O O . SER A 1 334 ? -9.974 14.664 -6.859 1.00 58.41 334 SER A O 1
ATOM 2502 N N . ALA A 1 335 ? -7.832 14.192 -6.275 1.00 51.59 335 ALA A N 1
ATOM 2503 C CA . ALA A 1 335 ? -7.324 15.562 -6.285 1.00 51.59 335 ALA A CA 1
ATOM 2504 C C . ALA A 1 335 ? -7.212 16.095 -7.717 1.00 51.59 335 ALA A C 1
ATOM 2506 O O . ALA A 1 335 ? -6.936 15.262 -8.612 1.00 51.59 335 ALA A O 1
#

Radius of gyration: 30.43 Å; chains: 1; bounding box: 96×88×56 Å

Organism: NCBI:txid227316

pLDDT: mean 77.68, std 22.3, range [31.75, 98.62]

Sequence (335 aa):
MAGPPRPEEAQDAAELVAALRRLRLWSGLAYRELERKAAADGAVLPSSTIATALGRPTLPREQLVEMLVRACGLGDAEVDRWLAARKRIAMLDESSPQAGAQSVAVEPTEPEPALSSAPPEPGPSRARRSRRPALLALVTGLVLVGLGVGGYALSIDEDRTATTRTPAADAATSGLGPPIGDAGSFVQIRAAHSPELCLSEGRDERGRYPNAVAALRPCQAVPPRTFLEPVGAELVFIKWLSPTEGTGCLTLLTDGVAENLLEPQNECSEVRYQQLFRFERLGRAPTDRYRLRSAHTGRCIGLLDDTATAGATAVQEDCTKAPEQEFLIDLLPSA

InterPro domains:
  IPR035992 Ricin B-like lectins [SSF50370] (249-329)

Secondary structure (DSSP, 8-state):
-PPSPPGGG--SHHHHHHHHHHHHHHHT--HHHHHHHHHHTT----HHHHHHHHHSSS---HHHHHHHHHHTT--HHHHHHHHHHHHHHHHHHHTS-----------------------------------------------------------------------------TTSS-S--TT-EEEEEEETTEEEEEEEEEE-TTS---SEEEEEEETTSS-PEEEEEEETTTEEEEEEEETTTEEEEEEE--SGGGTTBEEEESS--TT-GGGEEEEEEEE-SSS-EEEEEETTT-PEEEEGGG--STTPBEEEE---S-GGG-EEEEEPPP-